Protein AF-0000000077055330 (afdb_homodimer)

Radius of gyration: 17.75 Å; Cα contacts (8 Å, |Δi|>4): 459; chains: 2; bounding box: 52×46×42 Å

Organism: NCBI:txid482822

Sequence (194 aa):
MKKMLLATALALLITGCAQQTFTVQNKPAAVAPKETITHHFFVSGIGQKKTVDAAKICGGAENVVKTETQQTFVNGLLGFITLGIYTPLEARVYCSKMKKMLLATALALLITGCAQQTFTVQNKPAAVAPKETITHHFFVSGIGQKKTVDAAKICGGAENVVKTETQQTFVNGLLGFITLGIYTPLEARVYCSK

Secondary structure (DSSP, 8-state):
-HHHHHHHHHHGGGS--SEEEEE---SPBPSS-SEEEEE--BGGGTT-EEEEEHHHHHTSGGGEEEEEEE--HHHHHHHHHTTTSB--EEEEEEEB-/-HHHHHHHHHHGGGSEEEEEEEE---SPBPSS-SEEEEE--BGGGTT-EEEEEHHHHHTSGGGEEEEEEEEEHHHHHHHHHTTTSB--EEEEEEEB-

Foldseek 3Di:
DVVVVVVVVVVVQFDFADKDKDFDDDADWDPAFLDKDKDKAFQLNVVHDDDDDLQVSQVGPNFFGMKMKTDGSVQVVVCVVVVNGIRIIMITTITHD/DVVVVVVVVVVCQQVFDDKDKDFDDDADWDPAFLDKDKDKAFQLNVVHDDDDDLQVSQVGPNFFGMKMKTDGNVLVVVCVVVVNGIRIIMITTITHD

pLDDT: mean 86.9, std 17.6, range [40.66, 98.81]

Solvent-accessible surface area (backbone atoms only — not comparable to full-atom values): 9655 Å² total; per-residue (Å²): 116,71,67,61,53,49,52,58,52,50,61,61,41,62,53,61,8,33,28,43,34,41,34,36,40,98,55,68,51,38,92,60,57,75,44,78,44,79,46,83,29,47,58,53,10,60,78,38,77,48,79,43,59,40,14,68,76,43,75,30,46,91,26,30,16,34,38,35,42,33,34,33,43,63,32,48,50,45,15,57,78,49,71,30,41,44,36,42,36,37,39,35,35,22,23,51,110,116,71,66,61,52,49,52,58,53,52,63,57,40,66,48,52,6,31,32,43,34,39,35,36,38,96,55,68,51,38,91,60,58,75,45,78,44,78,45,83,27,46,57,53,8,61,75,36,76,47,78,42,58,40,14,69,76,42,74,31,47,90,26,31,16,34,40,35,42,31,35,31,42,63,34,50,49,46,15,58,76,49,69,28,42,43,36,42,35,36,38,35,33,22,23,51,111

Structure (mmCIF, N/CA/C/O backbone):
data_AF-0000000077055330-model_v1
#
loop_
_entity.id
_entity.type
_entity.pdbx_description
1 polymer 'Bor protein'
#
loop_
_atom_site.group_PDB
_atom_site.id
_atom_site.type_symbol
_atom_site.label_atom_id
_atom_site.label_alt_id
_atom_site.label_comp_id
_atom_site.label_asym_id
_atom_site.label_entity_id
_atom_site.label_seq_id
_atom_site.pdbx_PDB_ins_code
_atom_site.Cartn_x
_atom_site.Cartn_y
_atom_site.Cartn_z
_atom_site.occupancy
_atom_site.B_iso_or_equiv
_atom_site.auth_seq_id
_atom_site.auth_comp_id
_atom_site.auth_asym_id
_atom_site.auth_atom_id
_atom_site.pdbx_PDB_model_num
ATOM 1 N N . MET A 1 1 ? 26.938 13.203 26 1 46.69 1 MET A N 1
ATOM 2 C CA . MET A 1 1 ? 25.719 12.422 26.188 1 46.69 1 MET A CA 1
ATOM 3 C C . MET A 1 1 ? 24.641 12.828 25.188 1 46.69 1 MET A C 1
ATOM 5 O O . MET A 1 1 ? 23.703 12.07 24.938 1 46.69 1 MET A O 1
ATOM 9 N N . LYS A 1 2 ? 24.578 14.047 24.781 1 59.03 2 LYS A N 1
ATOM 10 C CA . LYS A 1 2 ? 23.578 14.562 23.844 1 59.03 2 LYS A CA 1
ATOM 11 C C . LYS A 1 2 ? 23.797 13.992 22.438 1 59.03 2 LYS A C 1
ATOM 13 O O . LYS A 1 2 ? 22.844 13.641 21.75 1 59.03 2 LYS A O 1
ATOM 18 N N . LYS A 1 3 ? 25.094 13.797 22.094 1 58.69 3 LYS A N 1
ATOM 19 C CA . LYS A 1 3 ? 25.453 13.359 20.734 1 58.69 3 LYS A CA 1
ATOM 20 C C . LYS A 1 3 ? 25.078 11.898 20.531 1 58.69 3 LYS A C 1
ATOM 22 O O . LYS A 1 3 ? 24.656 11.508 19.438 1 58.69 3 LYS A O 1
ATOM 27 N N . MET A 1 4 ? 25.281 11.078 21.484 1 52.25 4 MET A N 1
ATOM 28 C CA . MET A 1 4 ? 24.969 9.664 21.312 1 52.25 4 MET A CA 1
ATOM 29 C C . MET A 1 4 ? 23.469 9.445 21.219 1 52.25 4 MET A C 1
ATOM 31 O O . MET A 1 4 ? 23 8.57 20.484 1 52.25 4 MET A O 1
ATOM 35 N N . LEU A 1 5 ? 22.703 10.273 21.922 1 50.81 5 LEU A N 1
ATOM 36 C CA . LEU A 1 5 ? 21.25 10.07 21.844 1 50.81 5 LEU A CA 1
ATOM 37 C C . LEU A 1 5 ? 20.734 10.438 20.453 1 50.81 5 LEU A C 1
ATOM 39 O O . LEU A 1 5 ? 19.766 9.852 19.969 1 50.81 5 LEU A O 1
ATOM 43 N N . LEU A 1 6 ? 21.531 11.352 19.812 1 52.88 6 LEU A N 1
ATOM 44 C CA . LEU A 1 6 ? 21.062 11.711 18.484 1 52.88 6 LEU A CA 1
ATOM 45 C C . LEU A 1 6 ? 21.234 10.555 17.5 1 52.88 6 LEU A C 1
ATOM 47 O O . LEU A 1 6 ? 20.391 10.328 16.641 1 52.88 6 LEU A O 1
ATOM 51 N N . ALA A 1 7 ? 22.406 9.883 17.609 1 49.59 7 ALA A N 1
ATOM 52 C CA . ALA A 1 7 ? 22.672 8.812 16.641 1 49.59 7 ALA A CA 1
ATOM 53 C C . ALA A 1 7 ? 21.672 7.676 16.797 1 49.59 7 ALA A C 1
ATOM 55 O O . ALA A 1 7 ? 21.188 7.117 15.812 1 49.59 7 ALA A O 1
ATOM 56 N N . THR A 1 8 ? 21.484 7.199 18.016 1 49.41 8 THR A N 1
ATOM 57 C CA . THR A 1 8 ? 20.516 6.121 18.188 1 49.41 8 THR A CA 1
ATOM 58 C C . THR A 1 8 ? 19.125 6.582 17.781 1 49.41 8 THR A C 1
ATOM 60 O O . THR A 1 8 ? 18.344 5.805 17.234 1 49.41 8 THR A O 1
ATOM 63 N N . ALA A 1 9 ? 18.812 7.836 18.031 1 45.38 9 ALA A N 1
ATOM 64 C CA . ALA A 1 9 ? 17.516 8.328 17.562 1 45.38 9 ALA A CA 1
ATOM 65 C C . ALA A 1 9 ? 17.422 8.242 16.047 1 45.38 9 ALA A C 1
ATOM 67 O O . ALA A 1 9 ? 16.359 7.906 15.508 1 45.38 9 ALA A O 1
ATOM 68 N N . LEU A 1 10 ? 18.578 8.562 15.383 1 46.22 10 LEU A N 1
ATOM 69 C CA . LEU A 1 10 ? 18.547 8.539 13.922 1 46.22 10 LEU A CA 1
ATOM 70 C C . LEU A 1 10 ? 18.344 7.113 13.414 1 46.22 10 LEU A C 1
ATOM 72 O O . LEU A 1 10 ? 17.672 6.906 12.398 1 46.22 10 LEU A O 1
ATOM 76 N N . ALA A 1 11 ? 19.172 6.207 13.938 1 43.12 11 ALA A N 1
ATOM 77 C CA . ALA A 1 11 ? 19.062 4.859 13.383 1 43.12 11 ALA A CA 1
ATOM 78 C C . ALA A 1 11 ? 17.625 4.34 13.508 1 43.12 11 ALA A C 1
ATOM 80 O O . ALA A 1 11 ? 17.172 3.58 12.648 1 43.12 11 ALA A O 1
ATOM 81 N N . LEU A 1 12 ? 17.094 4.621 14.625 1 40.66 12 LEU A N 1
ATOM 82 C CA . LEU A 1 12 ? 15.727 4.129 14.781 1 40.66 12 LEU A CA 1
ATOM 83 C C . LEU A 1 12 ? 14.789 4.793 13.773 1 40.66 12 LEU A C 1
ATOM 85 O O . LEU A 1 12 ? 13.602 4.465 13.711 1 40.66 12 LEU A O 1
ATOM 89 N N . LEU A 1 13 ? 15.258 5.945 13.273 1 40.69 13 LEU A N 1
ATOM 90 C CA . LEU A 1 13 ? 14.352 6.621 12.352 1 40.69 13 LEU A CA 1
ATOM 91 C C . LEU A 1 13 ? 14.109 5.777 11.109 1 40.69 13 LEU A C 1
ATOM 93 O O . LEU A 1 13 ? 13.32 6.152 10.242 1 40.69 13 LEU A O 1
ATOM 97 N N . ILE A 1 14 ? 15.188 5.012 10.719 1 41.38 14 ILE A N 1
ATOM 98 C CA . ILE A 1 14 ? 14.844 4.422 9.43 1 41.38 14 ILE A CA 1
ATOM 99 C C . ILE A 1 14 ? 13.523 3.666 9.539 1 41.38 14 ILE A C 1
ATOM 101 O O . ILE A 1 14 ? 13.125 2.953 8.609 1 41.38 14 ILE A O 1
ATOM 105 N N . THR A 1 15 ? 13.461 2.859 10.766 1 44.91 15 THR A N 1
ATOM 106 C CA . THR A 1 15 ? 12.602 1.68 10.672 1 44.91 15 THR A CA 1
ATOM 107 C C . THR A 1 15 ? 11.219 2.051 10.148 1 44.91 15 THR A C 1
ATOM 109 O O . THR A 1 15 ? 10.82 3.215 10.219 1 44.91 15 THR A O 1
ATOM 112 N N . GLY A 1 16 ? 10.586 1.029 9.367 1 52.16 16 GLY A N 1
ATOM 113 C CA . GLY A 1 16 ? 9.359 0.868 8.609 1 52.16 16 GLY A CA 1
ATOM 114 C C . GLY A 1 16 ? 8.148 1.489 9.289 1 52.16 16 GLY A C 1
ATOM 115 O O . GLY A 1 16 ? 7.738 1.048 10.359 1 52.16 16 GLY A O 1
ATOM 116 N N . CYS A 1 17 ? 7.668 2.801 9.055 1 70.81 17 CYS A N 1
ATOM 117 C CA . CYS A 1 17 ? 6.387 3.369 9.461 1 70.81 17 CYS A CA 1
ATOM 118 C C . CYS A 1 17 ? 5.227 2.533 8.938 1 70.81 17 CYS A C 1
ATOM 120 O O . CYS A 1 17 ? 5.426 1.42 8.453 1 70.81 17 CYS A O 1
ATOM 122 N N . ALA A 1 18 ? 3.877 2.994 8.672 1 87.81 18 ALA A N 1
ATOM 123 C CA . ALA A 1 18 ? 2.721 2.18 8.297 1 87.81 18 ALA A CA 1
ATOM 124 C C . ALA A 1 18 ? 3.066 1.22 7.164 1 87.81 18 ALA A C 1
ATOM 126 O O . ALA A 1 18 ? 3.553 1.643 6.113 1 87.81 18 ALA A O 1
ATOM 127 N N . GLN A 1 19 ? 3.078 -0.061 7.535 1 94.81 19 GLN A N 1
ATOM 128 C CA . GLN A 1 19 ? 3.412 -1.093 6.559 1 94.81 19 GLN A CA 1
ATOM 129 C C . GLN A 1 19 ? 2.215 -2 6.285 1 94.81 19 GLN A C 1
ATOM 131 O O . GLN A 1 19 ? 1.588 -2.504 7.219 1 94.81 19 GLN A O 1
ATOM 136 N N . GLN A 1 20 ? 1.926 -2.143 5.051 1 97.31 20 GLN A N 1
ATOM 137 C CA . GLN A 1 20 ? 0.913 -3.096 4.613 1 97.31 20 GLN A CA 1
ATOM 138 C C . GLN A 1 20 ? 1.531 -4.203 3.76 1 97.31 20 GLN A C 1
ATOM 140 O O . GLN A 1 20 ? 2.148 -3.926 2.73 1 97.31 20 GLN A O 1
ATOM 145 N N . THR A 1 21 ? 1.313 -5.492 4.176 1 98.12 21 THR A N 1
ATOM 146 C CA . THR A 1 21 ? 1.869 -6.648 3.482 1 98.12 21 THR A CA 1
ATOM 147 C C . THR A 1 21 ? 0.756 -7.527 2.916 1 98.12 21 THR A C 1
ATOM 149 O O . THR A 1 21 ? -0.251 -7.766 3.584 1 98.12 21 THR A O 1
ATOM 152 N N . PHE A 1 22 ? 0.865 -7.918 1.675 1 98.75 22 PHE A N 1
ATOM 153 C CA . PHE A 1 22 ? 0.026 -8.945 1.066 1 98.75 22 PHE A CA 1
ATOM 154 C C . PHE A 1 22 ? 0.818 -10.227 0.837 1 98.75 22 PHE A C 1
ATOM 156 O O . PHE A 1 22 ? 1.795 -10.234 0.085 1 98.75 22 PHE A O 1
ATOM 163 N N . THR A 1 23 ? 0.424 -11.32 1.479 1 98.81 23 THR A N 1
ATOM 164 C CA . THR A 1 23 ? 1.073 -12.602 1.228 1 98.81 23 THR A CA 1
ATOM 165 C C . THR A 1 23 ? 0.375 -13.352 0.095 1 98.81 23 THR A C 1
ATOM 167 O O . THR A 1 23 ? -0.856 -13.383 0.035 1 98.81 23 THR A O 1
ATOM 170 N N . VAL A 1 24 ? 1.168 -13.883 -0.748 1 98.69 24 VAL A N 1
ATOM 171 C CA . VAL A 1 24 ? 0.644 -14.555 -1.934 1 98.69 24 VAL A CA 1
ATOM 172 C C . VAL A 1 24 ? 0.972 -16.047 -1.873 1 98.69 24 VAL A C 1
ATOM 174 O O . VAL A 1 24 ? 0.087 -16.891 -2.033 1 98.69 24 VAL A O 1
ATOM 177 N N . GLN A 1 25 ? 2.219 -16.344 -1.71 1 98 25 GLN A N 1
ATOM 178 C CA . GLN A 1 25 ? 2.65 -17.734 -1.593 1 98 25 GLN A CA 1
ATOM 179 C C . GLN A 1 25 ? 3.105 -18.047 -0.172 1 98 25 GLN A C 1
ATOM 181 O O . GLN A 1 25 ? 3.705 -17.203 0.496 1 98 25 GLN A O 1
ATOM 186 N N . ASN A 1 26 ? 2.775 -19.297 0.173 1 94.06 26 ASN A N 1
ATOM 187 C CA . ASN A 1 26 ? 3.248 -19.781 1.467 1 94.06 26 ASN A CA 1
ATOM 188 C C . ASN A 1 26 ? 4.582 -20.5 1.34 1 94.06 26 ASN A C 1
ATOM 190 O O . ASN A 1 26 ? 4.66 -21.719 1.562 1 94.06 26 ASN A O 1
ATOM 194 N N . LYS A 1 27 ? 5.523 -19.812 0.991 1 94 27 LYS A N 1
ATOM 195 C CA . LYS A 1 27 ? 6.895 -20.297 0.904 1 94 27 LYS A CA 1
ATOM 196 C C . LYS A 1 27 ? 7.879 -19.312 1.517 1 94 27 LYS A C 1
ATOM 198 O O . LYS A 1 27 ? 7.551 -18.125 1.699 1 94 27 LYS A O 1
ATOM 203 N N . PRO A 1 28 ? 9 -19.859 1.854 1 93 28 PRO A N 1
ATOM 204 C CA . PRO A 1 28 ? 9.984 -18.922 2.414 1 93 28 PRO A CA 1
ATOM 205 C C . PRO A 1 28 ? 10.383 -17.828 1.436 1 93 28 PRO A C 1
ATOM 207 O O . PRO A 1 28 ? 10.703 -18.109 0.278 1 93 28 PRO A O 1
ATOM 210 N N . ALA A 1 29 ? 10.25 -16.672 1.962 1 91.56 29 ALA A N 1
ATOM 211 C CA . ALA A 1 29 ? 10.695 -15.523 1.175 1 91.56 29 ALA A CA 1
ATOM 212 C C . ALA A 1 29 ? 12.164 -15.211 1.444 1 91.56 29 ALA A C 1
ATOM 214 O O . ALA A 1 29 ? 12.664 -15.469 2.539 1 91.56 29 ALA A O 1
ATOM 215 N N . ALA A 1 30 ? 12.797 -14.648 0.385 1 91.19 30 ALA A N 1
ATOM 216 C CA . ALA A 1 30 ? 14.078 -14.016 0.671 1 91.19 30 ALA A CA 1
ATOM 217 C C . ALA A 1 30 ? 13.938 -12.945 1.753 1 91.19 30 ALA A C 1
ATOM 219 O O . ALA A 1 30 ? 12.891 -12.305 1.862 1 91.19 30 ALA A O 1
ATOM 220 N N . VAL A 1 31 ? 14.945 -12.828 2.525 1 90.12 31 VAL A N 1
ATOM 221 C CA . VAL A 1 31 ? 14.93 -11.867 3.631 1 90.12 31 VAL A CA 1
ATOM 222 C C . VAL A 1 31 ? 14.82 -10.445 3.084 1 90.12 31 VAL A C 1
ATOM 224 O O . VAL A 1 31 ? 14.023 -9.648 3.574 1 90.12 31 VAL A O 1
ATOM 227 N N . ALA A 1 32 ? 15.586 -10.219 2.004 1 95.12 32 ALA A N 1
ATOM 228 C CA . ALA A 1 32 ? 15.539 -8.898 1.375 1 95.12 32 ALA A CA 1
ATOM 229 C C . ALA A 1 32 ? 14.57 -8.883 0.197 1 95.12 32 ALA A C 1
ATOM 231 O O . ALA A 1 32 ? 14.453 -9.875 -0.528 1 95.12 32 ALA A O 1
ATOM 232 N N . PRO A 1 33 ? 13.914 -7.719 0.088 1 97.25 33 PRO A N 1
ATOM 233 C CA . PRO A 1 33 ? 13.102 -7.621 -1.128 1 97.25 33 PRO A CA 1
ATOM 234 C C . PRO A 1 33 ? 13.938 -7.707 -2.404 1 97.25 33 PRO A C 1
ATOM 236 O O . PRO A 1 33 ? 15.07 -7.207 -2.439 1 97.25 33 PRO A O 1
ATOM 239 N N . LYS A 1 34 ? 13.344 -8.359 -3.406 1 98.25 34 LYS A N 1
ATOM 240 C CA . LYS A 1 34 ? 14 -8.383 -4.711 1 98.25 34 LYS A CA 1
ATOM 241 C C . LYS A 1 34 ? 14.109 -6.977 -5.293 1 98.25 34 LYS A C 1
ATOM 243 O O . LYS A 1 34 ? 15.125 -6.637 -5.91 1 98.25 34 LYS A O 1
ATOM 248 N N . GLU A 1 35 ? 13.117 -6.199 -5.18 1 98.12 35 GLU A N 1
ATOM 249 C CA . GLU A 1 35 ? 13.109 -4.805 -5.609 1 98.12 35 GLU A CA 1
ATOM 250 C C . GLU A 1 35 ? 12.383 -3.918 -4.602 1 98.12 35 GLU A C 1
ATOM 252 O O . GLU A 1 35 ? 11.375 -4.324 -4.023 1 98.12 35 GLU A O 1
ATOM 257 N N . THR A 1 36 ? 12.961 -2.73 -4.309 1 97.19 36 THR A N 1
ATOM 258 C CA . THR A 1 36 ? 12.32 -1.63 -3.6 1 97.19 36 THR A CA 1
ATOM 259 C C . THR A 1 36 ? 12.125 -0.43 -4.523 1 97.19 36 THR A C 1
ATOM 261 O O . THR A 1 36 ? 13.086 0.105 -5.066 1 97.19 36 THR A O 1
ATOM 264 N N . ILE A 1 37 ? 10.891 0.007 -4.723 1 97.88 37 ILE A N 1
ATOM 265 C CA . ILE A 1 37 ? 10.547 1.094 -5.633 1 97.88 37 ILE A CA 1
ATOM 266 C C . ILE A 1 37 ? 9.922 2.246 -4.852 1 97.88 37 ILE A C 1
ATOM 268 O O . ILE A 1 37 ? 8.969 2.045 -4.09 1 97.88 37 ILE A O 1
ATOM 272 N N . THR A 1 38 ? 10.508 3.408 -5.004 1 96.44 38 THR A N 1
ATOM 273 C CA . THR A 1 38 ? 9.883 4.594 -4.434 1 96.44 38 THR A CA 1
ATOM 274 C C . THR A 1 38 ? 8.867 5.188 -5.398 1 96.44 38 THR A C 1
ATOM 276 O O . THR A 1 38 ? 9.219 5.629 -6.492 1 96.44 38 THR A O 1
ATOM 279 N N . HIS A 1 39 ? 7.625 5.145 -5.059 1 97.75 39 HIS A N 1
ATOM 280 C CA . HIS A 1 39 ? 6.574 5.832 -5.805 1 97.75 39 HIS A CA 1
ATOM 281 C C . HIS A 1 39 ? 6.422 7.273 -5.336 1 97.75 39 HIS A C 1
ATOM 283 O O . HIS A 1 39 ? 6.098 7.523 -4.172 1 97.75 39 HIS A O 1
ATOM 289 N N . HIS A 1 40 ? 6.633 8.164 -6.258 1 97.25 40 HIS A N 1
ATOM 290 C CA . HIS A 1 40 ? 6.461 9.578 -5.949 1 97.25 40 HIS A CA 1
ATOM 291 C C . HIS A 1 40 ? 5.031 10.031 -6.227 1 97.25 40 HIS A C 1
ATOM 293 O O . HIS A 1 40 ? 4.559 9.961 -7.363 1 97.25 40 HIS A O 1
ATOM 299 N N . PHE A 1 41 ? 4.418 10.422 -5.109 1 95.62 41 PHE A N 1
ATOM 300 C CA . PHE A 1 41 ? 3.08 10.992 -5.191 1 95.62 41 PHE A CA 1
ATOM 301 C C . PHE A 1 41 ? 3.092 12.461 -4.789 1 95.62 41 PHE A C 1
ATOM 303 O O . PHE A 1 41 ? 3.936 12.891 -4 1 95.62 41 PHE A O 1
ATOM 310 N N . PHE A 1 42 ? 2.137 13.219 -5.41 1 94.19 42 PHE A N 1
ATOM 311 C CA . PHE A 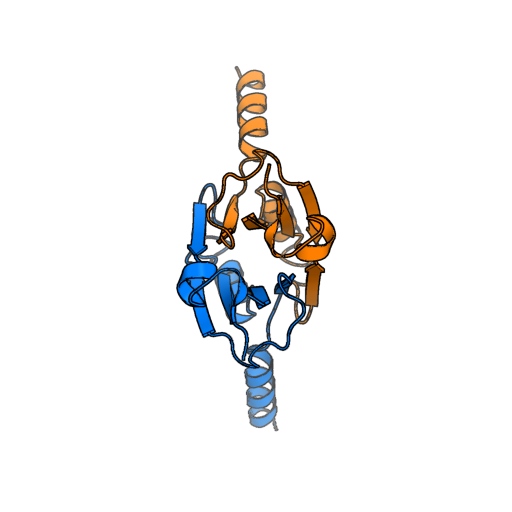1 42 ? 2.033 14.648 -5.121 1 94.19 42 PHE A CA 1
ATOM 312 C C . PHE A 1 42 ? 0.599 15.023 -4.773 1 94.19 42 PHE A C 1
ATOM 314 O O . PHE A 1 42 ? -0.345 14.359 -5.199 1 94.19 42 PHE A O 1
ATOM 321 N N . VAL A 1 43 ? 0.412 16.016 -4.02 1 90.19 43 VAL A N 1
ATOM 322 C CA . VAL A 1 43 ? -0.891 16.516 -3.586 1 90.19 43 VAL A CA 1
ATOM 323 C C . VAL A 1 43 ? -1.697 15.375 -2.971 1 90.19 43 VAL A C 1
ATOM 325 O O . VAL A 1 43 ? -2.82 15.094 -3.396 1 90.19 43 VAL A O 1
ATOM 328 N N . SER A 1 44 ? -1.078 14.672 -2.086 1 86.25 44 SER A N 1
ATOM 329 C CA . SER A 1 44 ? -1.653 13.547 -1.35 1 86.25 44 SER A CA 1
ATOM 330 C C . SER A 1 44 ? -2.061 12.422 -2.289 1 86.25 44 SER A C 1
ATOM 332 O O . SER A 1 44 ? -2.945 11.625 -1.966 1 86.25 44 SER A O 1
ATOM 334 N N . GLY A 1 45 ? -1.452 12.477 -3.514 1 90 45 GLY A N 1
ATOM 335 C CA . GLY A 1 45 ? -1.682 11.383 -4.441 1 90 45 GLY A CA 1
ATOM 336 C C . GLY A 1 45 ? -3.023 11.461 -5.141 1 90 45 GLY A C 1
ATOM 337 O O . GLY A 1 45 ? -3.502 10.477 -5.695 1 90 45 GLY A O 1
ATOM 338 N N . ILE A 1 46 ? -3.715 12.57 -5.023 1 87.5 46 ILE A N 1
ATOM 339 C CA . ILE A 1 46 ? -5.062 12.711 -5.559 1 87.5 46 ILE A CA 1
ATOM 340 C C . ILE A 1 46 ? -5.086 12.258 -7.02 1 87.5 46 ILE A C 1
ATOM 342 O O . ILE A 1 46 ? -4.363 12.805 -7.855 1 87.5 46 ILE A O 1
ATOM 346 N N . GLY A 1 47 ? -5.895 11.227 -7.223 1 88.62 47 GLY A N 1
ATOM 347 C CA . GLY A 1 47 ? -6.102 10.703 -8.562 1 88.62 47 GLY A CA 1
ATOM 348 C C . GLY A 1 47 ? -4.887 9.977 -9.117 1 88.62 47 GLY A C 1
ATOM 349 O O . GLY A 1 47 ? -4.797 9.742 -10.328 1 88.62 47 GLY A O 1
ATOM 350 N N . GLN A 1 48 ? -3.852 9.75 -8.383 1 93.75 48 GLN A N 1
ATOM 351 C CA . GLN A 1 48 ? -2.619 9.133 -8.867 1 93.75 48 GLN A CA 1
ATOM 352 C C . GLN A 1 48 ? -2.588 7.641 -8.562 1 93.75 48 GLN A C 1
ATOM 354 O O . GLN A 1 48 ? -2.988 7.219 -7.473 1 93.75 48 GLN A O 1
ATOM 359 N N . LYS A 1 49 ? -2.184 6.855 -9.547 1 95.62 49 LYS A N 1
ATOM 360 C CA . LYS A 1 49 ? -2.066 5.402 -9.43 1 95.62 49 LYS A CA 1
ATOM 361 C C . LYS A 1 49 ? -0.694 4.926 -9.898 1 95.62 49 LYS A C 1
ATOM 363 O O . LYS A 1 49 ? -0.159 5.422 -10.891 1 95.62 49 LYS A O 1
ATOM 368 N N . LYS A 1 50 ? -0.063 4.051 -9.125 1 97.75 50 LYS A N 1
ATOM 369 C CA . LYS A 1 50 ? 1.195 3.395 -9.469 1 97.75 50 LYS A CA 1
ATOM 370 C C . LYS A 1 50 ? 1.048 1.876 -9.445 1 97.75 50 LYS A C 1
ATOM 372 O O . LYS A 1 50 ? 0.373 1.327 -8.57 1 97.75 50 LYS A O 1
ATOM 377 N N . THR A 1 51 ? 1.649 1.184 -10.461 1 98.19 51 THR A N 1
ATOM 378 C CA . THR A 1 51 ? 1.542 -0.268 -10.547 1 98.19 51 THR A CA 1
ATOM 379 C C . THR A 1 51 ? 2.926 -0.911 -10.594 1 98.19 51 THR A C 1
ATOM 381 O O . THR A 1 51 ? 3.83 -0.405 -11.258 1 98.19 51 THR A O 1
ATOM 384 N N . VAL A 1 52 ? 3.074 -1.993 -9.859 1 98.69 52 VAL A N 1
ATOM 385 C CA . VAL A 1 52 ? 4.266 -2.834 -9.875 1 98.69 52 VAL A CA 1
ATOM 386 C C . VAL A 1 52 ? 3.91 -4.223 -10.406 1 98.69 52 VAL A C 1
ATOM 388 O O . VAL A 1 52 ? 3 -4.875 -9.883 1 98.69 52 VAL A O 1
ATOM 391 N N . ASP A 1 53 ? 4.633 -4.656 -11.391 1 98.81 53 ASP A N 1
ATOM 392 C CA . ASP A 1 53 ? 4.469 -6.02 -11.891 1 98.81 53 ASP A CA 1
ATOM 393 C C . ASP A 1 53 ? 5.32 -7.004 -11.094 1 98.81 53 ASP A C 1
ATOM 395 O O . ASP A 1 53 ? 6.473 -7.262 -11.445 1 98.81 53 ASP A O 1
ATOM 399 N N . ALA A 1 54 ? 4.684 -7.52 -10.094 1 98.81 54 ALA A N 1
ATOM 400 C CA . ALA A 1 54 ? 5.414 -8.391 -9.18 1 98.81 54 ALA A CA 1
ATOM 401 C C . ALA A 1 54 ? 5.844 -9.68 -9.883 1 98.81 54 ALA A C 1
ATOM 403 O O . ALA A 1 54 ? 6.93 -10.203 -9.625 1 98.81 54 ALA A O 1
ATOM 404 N N . ALA A 1 55 ? 5.012 -10.195 -10.711 1 98.62 55 ALA A N 1
ATOM 405 C CA . ALA A 1 55 ? 5.34 -11.422 -11.445 1 98.62 55 ALA A CA 1
ATOM 406 C C . ALA A 1 55 ? 6.574 -11.219 -12.32 1 98.62 55 ALA A C 1
ATOM 408 O O . ALA A 1 55 ? 7.445 -12.086 -12.383 1 98.62 55 ALA A O 1
ATOM 409 N N . LYS A 1 56 ? 6.609 -10.117 -12.969 1 98.62 56 LYS A N 1
ATOM 410 C CA . LYS A 1 56 ? 7.77 -9.82 -13.805 1 98.62 56 LYS A CA 1
ATOM 411 C C . LYS A 1 56 ? 9.039 -9.719 -12.961 1 98.62 56 LYS A C 1
ATOM 413 O O . LYS A 1 56 ? 10.086 -10.266 -13.336 1 98.62 56 LYS A O 1
ATOM 418 N N . ILE A 1 57 ? 8.969 -9.047 -11.883 1 98.69 57 ILE A N 1
ATOM 419 C CA . ILE A 1 57 ? 10.117 -8.836 -11.016 1 98.69 57 ILE A CA 1
ATOM 420 C C . ILE A 1 57 ? 10.641 -10.188 -10.516 1 98.69 57 ILE A C 1
ATOM 422 O O . ILE A 1 57 ? 11.852 -10.406 -10.469 1 98.69 57 ILE A O 1
ATOM 426 N N . CYS A 1 58 ? 9.719 -11.086 -10.195 1 98.25 58 CYS A N 1
ATOM 427 C CA . CYS A 1 58 ? 10.117 -12.344 -9.578 1 98.25 58 CYS A CA 1
ATOM 428 C C . CYS A 1 58 ? 10.32 -13.43 -10.633 1 98.25 58 CYS A C 1
ATOM 430 O O . CYS A 1 58 ? 10.688 -14.562 -10.305 1 98.25 58 CYS A O 1
ATOM 432 N N . GLY A 1 59 ? 10 -13.211 -11.922 1 97.94 59 GLY A N 1
ATOM 433 C CA . GLY A 1 59 ? 10.164 -14.195 -12.984 1 97.94 59 GLY A CA 1
ATOM 434 C C . GLY A 1 59 ? 9.039 -15.219 -13.023 1 97.94 59 GLY A C 1
ATOM 435 O O . GLY A 1 59 ? 9.266 -16.375 -13.367 1 97.94 59 GLY A O 1
ATOM 436 N N . GLY A 1 60 ? 7.918 -14.797 -12.523 1 97.75 60 GLY A N 1
ATOM 437 C CA . GLY A 1 60 ? 6.758 -15.672 -12.508 1 97.75 60 GLY A CA 1
ATOM 438 C C . GLY A 1 60 ? 5.879 -15.469 -11.281 1 97.75 60 GLY A C 1
ATOM 439 O O . GLY A 1 60 ? 6.383 -15.219 -10.188 1 97.75 60 GLY A O 1
ATOM 440 N N . ALA A 1 61 ? 4.613 -15.617 -11.539 1 97.69 61 ALA A N 1
ATOM 441 C CA . ALA A 1 61 ? 3.648 -15.438 -10.453 1 97.69 61 ALA A CA 1
ATOM 442 C C . ALA A 1 61 ? 3.926 -16.406 -9.305 1 97.69 61 ALA A C 1
ATOM 444 O O . ALA A 1 61 ? 3.744 -16.047 -8.133 1 97.69 61 ALA A O 1
ATOM 445 N N . GLU A 1 62 ? 4.379 -17.562 -9.656 1 97 62 GLU A N 1
ATOM 446 C CA . GLU A 1 62 ? 4.586 -18.609 -8.656 1 97 62 GLU A CA 1
ATOM 447 C C . GLU A 1 62 ? 5.746 -18.25 -7.73 1 97 62 GLU A C 1
ATOM 449 O O . GLU A 1 62 ? 5.902 -18.859 -6.668 1 97 62 GLU A O 1
ATOM 454 N N . ASN A 1 63 ? 6.508 -17.281 -8.125 1 98.19 63 ASN A N 1
ATOM 455 C CA . ASN A 1 63 ? 7.684 -16.922 -7.344 1 98.19 63 ASN A CA 1
ATOM 456 C C . ASN A 1 63 ? 7.414 -15.688 -6.477 1 98.19 63 ASN A C 1
ATOM 458 O O . ASN A 1 63 ? 8.273 -15.281 -5.691 1 98.19 63 ASN A O 1
ATOM 462 N N . VAL A 1 64 ? 6.23 -15.078 -6.598 1 98.69 64 VAL A N 1
ATOM 463 C CA . VAL A 1 64 ? 5.871 -13.922 -5.789 1 98.69 64 VAL A CA 1
ATOM 464 C C . VAL A 1 64 ? 5.406 -14.375 -4.41 1 98.69 64 VAL A C 1
ATOM 466 O O . VAL A 1 64 ? 4.324 -14.945 -4.266 1 98.69 64 VAL A O 1
ATOM 469 N N . VAL A 1 65 ? 6.145 -14.133 -3.352 1 98.69 65 VAL A N 1
ATOM 470 C CA . VAL A 1 65 ? 5.809 -14.602 -2.012 1 98.69 65 VAL A CA 1
ATOM 471 C C . VAL A 1 65 ? 4.973 -13.547 -1.289 1 98.69 65 VAL A C 1
ATOM 473 O O . VAL A 1 65 ? 3.928 -13.867 -0.713 1 98.69 65 VAL A O 1
ATOM 476 N N . LYS A 1 66 ? 5.379 -12.352 -1.259 1 98.5 66 LYS A N 1
ATOM 477 C CA . LYS A 1 66 ? 4.617 -11.266 -0.651 1 98.5 66 LYS A CA 1
ATOM 478 C C . LYS A 1 66 ? 5.008 -9.914 -1.251 1 98.5 66 LYS A C 1
ATOM 480 O O . LYS A 1 66 ? 6.07 -9.781 -1.857 1 98.5 66 LYS A O 1
ATOM 485 N N . THR A 1 67 ? 4.156 -8.953 -1.187 1 98.56 67 THR A N 1
ATOM 486 C CA . THR A 1 67 ? 4.363 -7.555 -1.561 1 98.56 67 THR A CA 1
ATOM 487 C C . THR A 1 67 ? 4.078 -6.633 -0.38 1 98.56 67 THR A C 1
ATOM 489 O O . THR A 1 67 ? 3.309 -6.98 0.517 1 98.56 67 THR A O 1
ATOM 492 N N . GLU A 1 68 ? 4.75 -5.48 -0.353 1 97.38 68 GLU A N 1
ATOM 493 C CA . GLU A 1 68 ? 4.625 -4.559 0.771 1 97.38 68 GLU A CA 1
ATOM 494 C C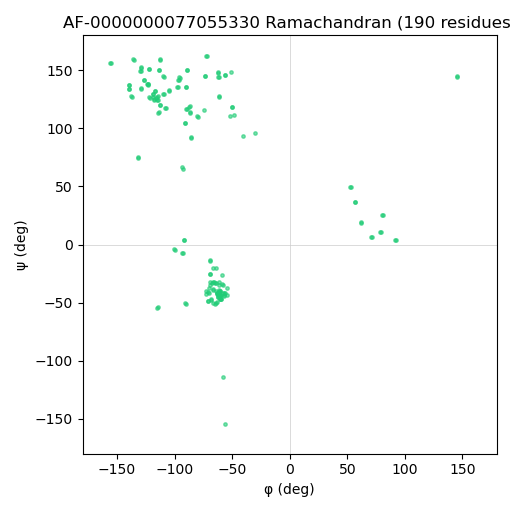 . GLU A 1 68 ? 4.57 -3.111 0.292 1 97.38 68 GLU A C 1
ATOM 496 O O . GLU A 1 68 ? 5.301 -2.727 -0.624 1 97.38 68 GLU A O 1
ATOM 501 N N . THR A 1 69 ? 3.639 -2.4 0.844 1 97 69 THR A N 1
ATOM 502 C CA . THR A 1 69 ? 3.648 -0.942 0.795 1 97 69 THR A CA 1
ATOM 503 C C . THR A 1 69 ? 4.066 -0.359 2.143 1 97 69 THR A C 1
ATOM 505 O O . THR A 1 69 ? 3.549 -0.76 3.186 1 97 69 THR A O 1
ATOM 508 N N . GLN A 1 70 ? 4.957 0.577 2.094 1 93.69 70 GLN A N 1
ATOM 509 C CA . GLN A 1 70 ? 5.441 1.137 3.352 1 93.69 70 GLN A CA 1
ATOM 510 C C . GLN A 1 70 ? 5.57 2.654 3.264 1 93.69 70 GLN A C 1
ATOM 512 O O . GLN A 1 70 ? 6.184 3.178 2.332 1 93.69 70 GLN A O 1
ATOM 517 N N . GLN A 1 71 ? 4.957 3.271 4.223 1 91.31 71 GLN A N 1
ATOM 518 C CA . GLN A 1 71 ? 5.285 4.664 4.516 1 91.31 71 GLN A CA 1
ATOM 519 C C . GLN A 1 71 ? 6.395 4.762 5.559 1 91.31 71 GLN A C 1
ATOM 521 O O . GLN A 1 71 ? 6.164 4.52 6.742 1 91.31 71 GLN A O 1
ATOM 526 N N . THR A 1 72 ? 7.602 5.082 5.102 1 90.25 72 THR A N 1
ATOM 527 C CA . THR A 1 72 ? 8.711 5.219 6.043 1 90.25 72 THR A CA 1
ATOM 528 C C . THR A 1 72 ? 8.555 6.492 6.871 1 90.25 72 THR A C 1
ATOM 530 O O . THR A 1 72 ? 7.809 7.398 6.496 1 90.25 72 THR A O 1
ATOM 533 N N . PHE A 1 73 ? 9.273 6.504 7.953 1 85.94 73 PHE A N 1
ATOM 534 C CA . PHE A 1 73 ? 9.273 7.699 8.789 1 85.94 73 PHE A CA 1
ATOM 535 C C . PHE A 1 73 ? 9.711 8.922 7.996 1 85.94 73 PHE A C 1
ATOM 537 O O . PHE A 1 73 ? 9.109 9.984 8.102 1 85.94 73 PHE A O 1
ATOM 544 N N . VAL A 1 74 ? 10.734 8.68 7.254 1 88.06 74 VAL A N 1
ATOM 545 C CA . VAL A 1 74 ? 11.266 9.766 6.441 1 88.06 74 VAL A CA 1
ATOM 546 C C . VAL A 1 74 ? 10.203 10.258 5.469 1 88.06 74 VAL A C 1
ATOM 548 O O . VAL A 1 74 ? 10 11.461 5.312 1 88.06 74 VAL A O 1
ATOM 551 N N . ASN A 1 75 ? 9.523 9.336 4.789 1 90.19 75 ASN A N 1
ATOM 552 C CA . ASN A 1 75 ? 8.461 9.688 3.855 1 90.19 75 ASN A CA 1
ATOM 553 C C . ASN A 1 75 ? 7.312 10.406 4.559 1 90.19 75 ASN A C 1
ATOM 555 O O . ASN A 1 75 ? 6.746 11.359 4.016 1 90.19 75 ASN A O 1
ATOM 559 N N . GLY A 1 76 ? 6.961 9.93 5.75 1 87.5 76 GLY A N 1
ATOM 560 C CA . GLY A 1 76 ? 5.941 10.609 6.535 1 87.5 76 GLY A CA 1
ATOM 561 C C . GLY A 1 76 ? 6.305 12.039 6.883 1 87.5 76 GLY A C 1
ATOM 562 O O . GLY A 1 76 ? 5.465 12.938 6.793 1 87.5 76 GLY A O 1
ATOM 563 N N . LEU A 1 77 ? 7.543 12.219 7.297 1 87.88 77 LEU A N 1
ATOM 564 C CA . LEU A 1 77 ? 8.023 13.555 7.637 1 87.88 77 LEU A CA 1
ATOM 565 C C . LEU A 1 77 ? 7.973 14.477 6.426 1 87.88 77 LEU A C 1
ATOM 567 O O . LEU A 1 77 ? 7.559 15.633 6.535 1 87.88 77 LEU A O 1
ATOM 571 N N . LEU A 1 78 ? 8.367 14.031 5.312 1 91.38 78 LEU A N 1
ATOM 572 C CA . LEU A 1 78 ? 8.312 14.797 4.074 1 91.38 78 LEU A CA 1
ATOM 573 C C . LEU A 1 78 ? 6.883 15.203 3.746 1 91.38 78 LEU A C 1
ATOM 575 O O . LEU A 1 78 ? 6.629 16.344 3.352 1 91.38 78 LEU A O 1
ATOM 579 N N . GLY A 1 79 ? 5.98 14.266 3.836 1 89.62 79 GLY A N 1
ATOM 580 C CA . GLY A 1 79 ? 4.578 14.578 3.631 1 89.62 79 GLY A CA 1
ATOM 581 C C . GLY A 1 79 ? 4.059 15.648 4.574 1 89.62 79 GLY A C 1
ATOM 582 O O . GLY A 1 79 ? 3.293 16.531 4.168 1 89.62 79 GLY A O 1
ATOM 583 N N . PHE A 1 80 ? 4.473 15.562 5.867 1 87.12 80 PHE A N 1
ATOM 584 C CA . PHE A 1 80 ? 4.012 16.5 6.891 1 87.12 80 PHE A CA 1
ATOM 585 C C . PHE A 1 80 ? 4.574 17.891 6.645 1 87.12 80 PHE A C 1
ATOM 587 O O . PHE A 1 80 ? 3.83 18.875 6.641 1 87.12 80 PHE A O 1
ATOM 594 N N . ILE A 1 81 ? 5.879 17.969 6.387 1 91.5 81 ILE A N 1
ATOM 595 C CA . ILE A 1 81 ? 6.547 19.25 6.223 1 91.5 81 ILE A CA 1
ATOM 596 C C . ILE A 1 81 ? 6.035 19.938 4.961 1 91.5 81 ILE A C 1
ATOM 598 O O . ILE A 1 81 ? 5.926 21.172 4.918 1 91.5 81 ILE A O 1
ATOM 602 N N . THR A 1 82 ? 5.684 19.172 3.984 1 94.44 82 THR A N 1
ATOM 603 C CA . THR A 1 82 ? 5.191 19.75 2.736 1 94.44 82 THR A CA 1
ATOM 604 C C . THR A 1 82 ? 3.67 19.875 2.762 1 94.44 82 THR A C 1
ATOM 606 O O . THR A 1 82 ? 3.059 20.266 1.766 1 94.44 82 THR A O 1
ATOM 609 N N . LEU A 1 83 ? 3.098 19.547 3.84 1 89.44 83 LEU A N 1
ATOM 610 C CA . LEU A 1 83 ? 1.657 19.625 4.051 1 89.44 83 LEU A CA 1
ATOM 611 C C . LEU A 1 83 ? 0.907 18.812 3.002 1 89.44 83 LEU A C 1
ATOM 613 O O . LEU A 1 83 ? -0.082 19.281 2.436 1 89.44 83 LEU A O 1
ATOM 617 N N . GLY A 1 84 ? 1.462 17.703 2.615 1 87.62 84 GLY A N 1
ATOM 618 C CA . GLY A 1 84 ? 0.795 16.781 1.718 1 87.62 84 GLY A CA 1
ATOM 619 C C . GLY A 1 84 ? 1.111 17.031 0.256 1 87.62 84 GLY A C 1
ATOM 620 O O . GLY A 1 84 ? 0.585 16.344 -0.625 1 87.62 84 GLY A O 1
ATOM 621 N N . ILE A 1 85 ? 1.971 17.953 -0.084 1 92.44 85 ILE A N 1
ATOM 622 C CA . ILE A 1 85 ? 2.332 18.234 -1.468 1 92.44 85 ILE A CA 1
ATOM 623 C C . ILE A 1 85 ? 3.17 17.094 -2.031 1 92.44 85 ILE A C 1
ATOM 625 O O . ILE A 1 85 ? 2.938 16.641 -3.154 1 92.44 85 ILE A O 1
ATOM 629 N N . TYR A 1 86 ? 4.164 16.672 -1.322 1 95.62 86 TYR A N 1
ATOM 630 C CA . TYR A 1 86 ? 5 15.547 -1.704 1 95.62 86 TYR A CA 1
ATOM 631 C C . TYR A 1 86 ? 4.84 14.391 -0.72 1 95.62 86 TYR A C 1
ATOM 633 O O . TYR A 1 86 ? 5.227 14.508 0.445 1 95.62 86 TYR A O 1
ATOM 641 N N . THR A 1 87 ? 4.27 13.266 -1.179 1 93.62 87 THR A N 1
ATOM 642 C CA . THR A 1 87 ? 3.941 12.133 -0.321 1 93.62 87 THR A CA 1
ATOM 643 C C . THR A 1 87 ? 4.445 10.828 -0.932 1 93.62 87 THR A C 1
ATOM 645 O O . THR A 1 87 ? 3.654 10.008 -1.396 1 93.62 87 THR A O 1
ATOM 648 N N . PRO A 1 88 ? 5.777 10.578 -0.873 1 94.81 88 PRO A N 1
ATOM 649 C CA . PRO A 1 88 ? 6.332 9.344 -1.443 1 94.81 88 PRO A CA 1
ATOM 650 C C . PRO A 1 88 ? 6.02 8.109 -0.598 1 94.81 88 PRO A C 1
ATOM 652 O O . PRO A 1 88 ? 5.891 8.219 0.624 1 94.81 88 PRO A O 1
ATOM 655 N N . LEU A 1 89 ? 5.809 6.988 -1.292 1 95.44 89 LEU A N 1
ATOM 656 C CA . LEU A 1 89 ? 5.586 5.691 -0.667 1 95.44 89 LEU A CA 1
ATOM 657 C C . LEU A 1 89 ? 6.5 4.633 -1.269 1 95.44 89 LEU A C 1
ATOM 659 O O . LEU A 1 89 ? 6.789 4.664 -2.467 1 95.44 89 LEU A O 1
ATOM 663 N N . GLU A 1 90 ? 6.879 3.654 -0.458 1 96 90 GLU A N 1
ATOM 664 C CA . GLU A 1 90 ? 7.715 2.557 -0.937 1 96 90 GLU A CA 1
ATOM 665 C C . GLU A 1 90 ? 6.867 1.345 -1.312 1 96 90 GLU A C 1
ATOM 667 O O . GLU A 1 90 ? 5.883 1.034 -0.637 1 96 90 GLU A O 1
ATOM 672 N N . ALA A 1 91 ? 7.332 0.723 -2.418 1 97.44 91 ALA A N 1
ATOM 673 C CA . ALA A 1 91 ? 6.801 -0.573 -2.836 1 97.44 91 ALA A CA 1
ATOM 674 C C . ALA A 1 91 ? 7.898 -1.636 -2.844 1 97.44 91 ALA A C 1
ATOM 676 O O . ALA A 1 91 ? 8.977 -1.418 -3.396 1 97.44 91 ALA A O 1
ATOM 677 N N . ARG A 1 92 ? 7.629 -2.756 -2.203 1 97.38 92 ARG A N 1
ATOM 678 C CA . ARG A 1 92 ? 8.609 -3.836 -2.131 1 97.38 92 ARG A CA 1
ATOM 679 C C . ARG A 1 92 ? 8.008 -5.152 -2.615 1 97.38 92 ARG A C 1
ATOM 681 O O . ARG A 1 92 ? 6.848 -5.457 -2.326 1 97.38 92 ARG A O 1
ATOM 688 N N . VAL A 1 93 ? 8.875 -5.867 -3.322 1 98.69 93 VAL A N 1
ATOM 689 C CA . VAL A 1 93 ? 8.477 -7.184 -3.814 1 98.69 93 VAL A CA 1
ATOM 690 C C . VAL A 1 93 ? 9.438 -8.242 -3.279 1 98.69 93 VAL A C 1
ATOM 692 O O . VAL A 1 93 ? 10.656 -8.109 -3.408 1 98.69 93 VAL A O 1
ATOM 695 N N . TYR A 1 94 ? 8.898 -9.297 -2.637 1 98.25 94 TYR A N 1
ATOM 696 C CA . TYR A 1 94 ? 9.68 -10.414 -2.115 1 98.25 94 TYR A CA 1
ATOM 697 C C . TYR A 1 94 ? 9.43 -11.68 -2.93 1 98.25 94 TYR A C 1
ATOM 699 O O . TYR A 1 94 ? 8.281 -12.078 -3.125 1 98.25 94 TYR A O 1
ATOM 707 N N . CYS A 1 95 ? 10.5 -12.328 -3.357 1 98.31 95 CYS A N 1
ATOM 708 C CA . CYS A 1 95 ? 10.438 -13.508 -4.2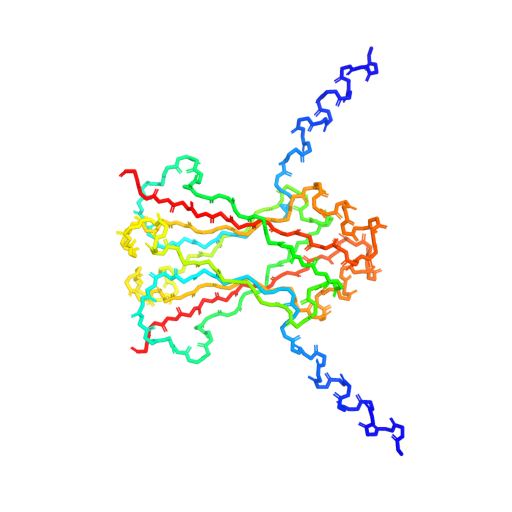11 1 98.31 95 CYS A CA 1
ATOM 709 C C . CYS A 1 95 ? 10.93 -14.742 -3.471 1 98.31 95 CYS A C 1
ATOM 711 O O . CYS A 1 95 ? 11.609 -14.633 -2.451 1 98.31 95 CYS A O 1
ATOM 713 N N . SER A 1 96 ? 10.539 -15.852 -3.949 1 96.81 96 SER A N 1
ATOM 714 C CA . SER A 1 96 ? 10.969 -17.125 -3.373 1 96.81 96 SER A CA 1
ATOM 715 C C . SER A 1 96 ? 12.477 -17.297 -3.488 1 96.81 96 SER A C 1
ATOM 717 O O . SER A 1 96 ? 13.109 -16.703 -4.363 1 96.81 96 SER A O 1
ATOM 719 N N . LYS A 1 97 ? 12.977 -18 -2.482 1 89.31 97 LYS A N 1
ATOM 720 C CA . LYS A 1 97 ? 14.406 -18.297 -2.445 1 89.31 97 LYS A CA 1
ATOM 721 C C . LYS A 1 97 ? 14.797 -19.281 -3.537 1 89.31 97 LYS A C 1
ATOM 723 O O . LYS A 1 97 ? 14 -20.141 -3.916 1 89.31 97 LYS A O 1
ATOM 728 N N . MET B 1 1 ? -27.891 25.812 -7.707 1 48.88 1 MET B N 1
ATOM 729 C CA . MET B 1 1 ? -26.531 25.703 -8.227 1 48.88 1 MET B CA 1
ATOM 730 C C . MET B 1 1 ? -25.578 25.203 -7.156 1 48.88 1 MET B C 1
ATOM 732 O O . MET B 1 1 ? -24.547 24.594 -7.465 1 48.88 1 MET B O 1
ATOM 736 N N . LYS B 1 2 ? -25.75 25.594 -5.922 1 59.19 2 LYS B N 1
ATOM 737 C CA . LYS B 1 2 ? -24.859 25.203 -4.824 1 59.19 2 LYS B CA 1
ATOM 738 C C . LYS B 1 2 ? -25.016 23.719 -4.496 1 59.19 2 LYS B C 1
ATOM 740 O O . LYS B 1 2 ? -24.016 23.031 -4.246 1 59.19 2 LYS B O 1
ATOM 745 N N . LYS B 1 3 ? -26.266 23.25 -4.578 1 59.28 3 LYS B N 1
ATOM 746 C CA . LYS B 1 3 ? -26.547 21.875 -4.188 1 59.28 3 LYS B CA 1
ATOM 747 C C . LYS B 1 3 ? -25.969 20.875 -5.191 1 59.28 3 LYS B C 1
ATOM 749 O O . LYS B 1 3 ? -25.5 19.797 -4.805 1 59.28 3 LYS B O 1
ATOM 754 N N . MET B 1 4 ? -26.062 21.156 -6.438 1 52.59 4 MET B N 1
ATOM 755 C CA . MET B 1 4 ? -25.531 20.234 -7.43 1 52.59 4 MET B CA 1
ATOM 756 C C . MET B 1 4 ? -24.016 20.156 -7.359 1 52.59 4 MET B C 1
ATOM 758 O O . MET B 1 4 ? -23.422 19.094 -7.566 1 52.59 4 MET B O 1
ATOM 762 N N . LEU B 1 5 ? -23.375 21.281 -7 1 51.38 5 LEU B N 1
ATOM 763 C CA . LEU B 1 5 ? -21.922 21.234 -6.918 1 51.38 5 LEU B CA 1
ATOM 764 C C . LEU B 1 5 ? -21.469 20.375 -5.746 1 51.38 5 LEU B C 1
ATOM 766 O O . LEU B 1 5 ? -20.422 19.734 -5.816 1 51.38 5 LEU B O 1
ATOM 770 N N . LEU B 1 6 ? -22.391 20.312 -4.758 1 53.59 6 LEU B N 1
ATOM 771 C CA . LEU B 1 6 ? -21.969 19.5 -3.617 1 53.59 6 LEU B CA 1
ATOM 772 C C . LEU B 1 6 ? -21.984 18.016 -3.973 1 53.59 6 LEU B C 1
ATOM 774 O O . LEU B 1 6 ? -21.109 17.266 -3.545 1 53.59 6 LEU B O 1
ATOM 778 N N . ALA B 1 7 ? -23.047 17.594 -4.684 1 50.66 7 ALA B N 1
ATOM 779 C CA . ALA B 1 7 ? -23.141 16.172 -5 1 50.66 7 ALA B CA 1
ATOM 780 C C . ALA B 1 7 ? -21.984 15.727 -5.891 1 50.66 7 ALA B C 1
ATOM 782 O O . ALA B 1 7 ? -21.422 14.641 -5.703 1 50.66 7 ALA B O 1
ATOM 783 N N . THR B 1 8 ? -21.719 16.438 -6.969 1 50.31 8 THR B N 1
ATOM 784 C CA . THR B 1 8 ? -20.594 16.047 -7.812 1 50.31 8 THR B CA 1
ATOM 785 C C . THR B 1 8 ? -19.281 16.125 -7.035 1 50.31 8 THR B C 1
ATOM 787 O O . THR B 1 8 ? -18.391 15.305 -7.23 1 50.31 8 THR B O 1
ATOM 790 N N . ALA B 1 9 ? -19.188 17.047 -6.109 1 45.97 9 ALA B N 1
ATOM 791 C CA . ALA B 1 9 ? -17.984 17.094 -5.281 1 45.97 9 ALA B CA 1
ATOM 792 C C . ALA B 1 9 ? -17.844 15.836 -4.441 1 45.97 9 ALA B C 1
ATOM 794 O O . ALA B 1 9 ? -16.75 15.312 -4.266 1 45.97 9 ALA B O 1
ATOM 795 N N . LEU B 1 10 ? -19.031 15.367 -3.9 1 47.03 10 LEU B N 1
ATOM 796 C CA . LEU B 1 10 ? -18.984 14.172 -3.061 1 47.03 10 LEU B CA 1
ATOM 797 C C . LEU B 1 10 ? -18.562 12.953 -3.875 1 47.03 10 LEU B C 1
ATOM 799 O O . LEU B 1 10 ? -17.844 12.086 -3.371 1 47.03 10 LEU B O 1
ATOM 803 N N . ALA B 1 11 ? -19.25 12.75 -5.012 1 44.56 11 ALA B N 1
ATOM 804 C CA . ALA B 1 11 ? -18.922 11.547 -5.77 1 44.56 11 ALA B CA 1
ATOM 805 C C . ALA B 1 11 ? -17.422 11.492 -6.086 1 44.56 11 ALA B C 1
ATOM 807 O O . ALA B 1 11 ? -16.844 10.414 -6.16 1 44.56 11 ALA B O 1
ATOM 808 N N . LEU B 1 12 ? -16.891 12.617 -6.363 1 41.97 12 LEU B N 1
ATOM 809 C CA . LEU B 1 12 ? -15.461 12.625 -6.672 1 41.97 12 LEU B CA 1
ATOM 810 C C . LEU B 1 12 ? -14.641 12.25 -5.441 1 41.97 12 LEU B C 1
ATOM 812 O O . LEU B 1 12 ? -13.422 12.117 -5.527 1 41.97 12 LEU B O 1
ATOM 816 N N . LEU B 1 13 ? -15.289 12.406 -4.277 1 41.75 13 LEU B N 1
ATOM 817 C CA . LEU B 1 13 ? -14.484 12.133 -3.092 1 41.75 13 LEU B CA 1
ATOM 818 C C . LEU B 1 13 ? -14.086 10.656 -3.043 1 41.75 13 LEU B C 1
ATOM 820 O O . LEU B 1 13 ? -13.273 10.266 -2.203 1 41.75 13 LEU B O 1
ATOM 824 N N . ILE B 1 14 ? -15 9.805 -3.551 1 43.41 14 ILE B N 1
ATOM 825 C CA . ILE B 1 14 ? -14.5 8.453 -3.328 1 43.41 14 ILE B CA 1
ATOM 826 C C . ILE B 1 14 ? -13.148 8.281 -4.008 1 43.41 14 ILE B C 1
ATOM 828 O O . ILE B 1 14 ? -12.688 7.152 -4.223 1 43.41 14 ILE B O 1
ATOM 832 N N . THR B 1 15 ? -12.969 9.133 -5.098 1 45.62 15 THR B N 1
ATOM 833 C CA . THR B 1 15 ? -11.867 8.734 -5.973 1 45.62 15 THR B CA 1
ATOM 834 C C . THR B 1 15 ? -10.586 8.531 -5.172 1 45.62 15 THR B C 1
ATOM 836 O O . THR B 1 15 ? -10.328 9.258 -4.207 1 45.62 15 THR B O 1
ATOM 839 N N . GLY B 1 16 ? -10.164 7.238 -5.066 1 53.66 16 GLY B N 1
ATOM 840 C CA . GLY B 1 16 ? -8.969 6.645 -4.496 1 53.66 16 GLY B CA 1
ATOM 841 C C . GLY B 1 16 ? -7.754 7.547 -4.582 1 53.66 16 GLY B C 1
ATOM 842 O O . GLY B 1 16 ? -7.316 7.902 -5.676 1 53.66 16 GLY B O 1
ATOM 843 N N . CYS B 1 17 ? -7.312 8.391 -3.561 1 68.5 17 CYS B N 1
ATOM 844 C CA . CYS B 1 17 ? -6.168 9.289 -3.623 1 68.5 17 CYS B CA 1
ATOM 845 C C . CYS B 1 17 ? -4.887 8.523 -3.934 1 68.5 17 CYS B C 1
ATOM 847 O O . CYS B 1 17 ? -4.832 7.77 -4.906 1 68.5 17 CYS B O 1
ATOM 849 N N . ALA B 1 18 ? -3.91 8.281 -3.387 1 88.5 18 ALA B N 1
ATOM 850 C CA . ALA B 1 18 ? -2.695 7.551 -3.738 1 88.5 18 ALA B CA 1
ATOM 851 C C . ALA B 1 18 ? -2.939 6.047 -3.729 1 88.5 18 ALA B C 1
ATOM 853 O O . ALA B 1 18 ? -3.426 5.496 -2.738 1 88.5 18 ALA B O 1
ATOM 854 N N . GLN B 1 19 ? -2.814 5.441 -4.922 1 94.88 19 GLN B N 1
ATOM 855 C CA . GLN B 1 19 ? -3.066 4.012 -5.07 1 94.88 19 GLN B CA 1
ATOM 856 C C . GLN B 1 19 ? -1.815 3.281 -5.551 1 94.88 19 GLN B C 1
ATOM 858 O O . GLN B 1 19 ? -1.185 3.693 -6.527 1 94.88 19 GLN B O 1
ATOM 863 N N . GLN B 1 20 ? -1.473 2.275 -4.816 1 97.25 20 GLN B N 1
ATOM 864 C CA . GLN B 1 20 ? -0.397 1.38 -5.227 1 97.25 20 GLN B CA 1
ATOM 865 C C . GLN B 1 20 ? -0.928 -0.022 -5.516 1 97.25 20 GLN B C 1
ATOM 867 O O . GLN B 1 20 ? -1.536 -0.651 -4.645 1 97.25 20 GLN B O 1
ATOM 872 N N . THR B 1 21 ? -0.653 -0.548 -6.758 1 98.12 21 THR B N 1
ATOM 873 C CA . THR B 1 21 ? -1.128 -1.859 -7.188 1 98.12 21 THR B CA 1
ATOM 874 C C . THR B 1 21 ? 0.045 -2.799 -7.453 1 98.12 21 THR B C 1
ATOM 876 O O . THR B 1 21 ? 1.048 -2.395 -8.047 1 98.12 21 THR B O 1
ATOM 879 N N . PHE B 1 22 ? -0.006 -4.004 -6.938 1 98.75 22 PHE B N 1
ATOM 880 C CA . PHE B 1 22 ? 0.902 -5.086 -7.297 1 98.75 22 PHE B CA 1
ATOM 881 C C . PHE B 1 22 ? 0.185 -6.137 -8.133 1 98.75 22 PHE B C 1
ATOM 883 O O . PHE B 1 22 ? -0.769 -6.766 -7.668 1 98.75 22 PHE B O 1
ATOM 890 N N . THR B 1 23 ? 0.624 -6.344 -9.375 1 98.75 23 THR B N 1
ATOM 891 C CA . THR B 1 23 ? 0.051 -7.402 -10.195 1 98.75 23 THR B CA 1
ATOM 892 C C . THR B 1 23 ? 0.821 -8.711 -10.008 1 98.75 23 THR B C 1
ATOM 894 O O . THR B 1 23 ? 2.053 -8.711 -9.969 1 98.75 23 THR B O 1
ATOM 897 N N . VAL B 1 24 ? 0.074 -9.734 -9.875 1 98.69 24 VAL B N 1
ATOM 898 C CA . VAL B 1 24 ? 0.664 -11.039 -9.594 1 98.69 24 VAL B CA 1
AT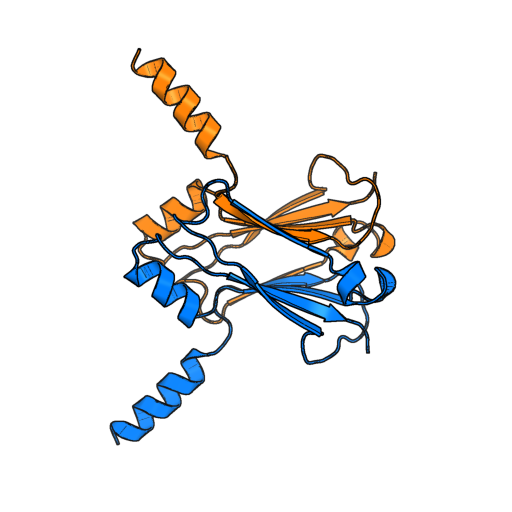OM 899 C C . VAL B 1 24 ? 0.417 -11.984 -10.766 1 98.69 24 VAL B C 1
ATOM 901 O O . VAL B 1 24 ? 1.35 -12.609 -11.273 1 98.69 24 VAL B O 1
ATOM 904 N N . GLN B 1 25 ? -0.805 -12.109 -11.133 1 98 25 GLN B N 1
ATOM 905 C CA . GLN B 1 25 ? -1.16 -12.945 -12.273 1 98 25 GLN B CA 1
ATOM 906 C C . GLN B 1 25 ? -1.635 -12.102 -13.453 1 98 25 GLN B C 1
ATOM 908 O O . GLN B 1 25 ? -2.299 -11.078 -13.266 1 98 25 GLN B O 1
ATOM 913 N N . ASN B 1 26 ? -1.244 -12.648 -14.625 1 93.94 26 ASN B N 1
ATOM 914 C CA . ASN B 1 26 ? -1.726 -12.008 -15.844 1 93.94 26 ASN B CA 1
ATOM 915 C C . ASN B 1 26 ? -3.014 -12.656 -16.344 1 93.94 26 ASN B C 1
ATOM 917 O O . ASN B 1 26 ? -3.029 -13.281 -17.406 1 93.94 26 ASN B O 1
ATOM 921 N N . LYS B 1 27 ? -3.979 -12.5 -15.609 1 93.94 27 LYS B N 1
ATOM 922 C CA . LYS B 1 27 ? -5.316 -12.969 -15.961 1 93.94 27 LYS B CA 1
ATOM 923 C C . LYS B 1 27 ? -6.371 -11.914 -15.633 1 93.94 27 LYS B C 1
ATOM 925 O O . LYS B 1 27 ? -6.109 -10.992 -14.859 1 93.94 27 LYS B O 1
ATOM 930 N N . PRO B 1 28 ? -7.477 -12.094 -16.297 1 92.81 28 PRO B N 1
ATOM 931 C CA . PRO B 1 28 ? -8.523 -11.125 -15.984 1 92.81 28 PRO B CA 1
ATOM 932 C C . PRO B 1 28 ? -8.953 -11.164 -14.516 1 92.81 28 PRO B C 1
ATOM 934 O O . PRO B 1 28 ? -9.219 -12.242 -13.977 1 92.81 28 PRO B O 1
ATOM 937 N N . ALA B 1 29 ? -8.891 -10 -13.969 1 91.44 29 ALA B N 1
ATOM 938 C CA . ALA B 1 29 ? -9.383 -9.867 -12.602 1 91.44 29 ALA B CA 1
ATOM 939 C C . ALA B 1 29 ? -10.867 -9.539 -12.578 1 91.44 29 ALA B C 1
ATOM 941 O O . ALA B 1 29 ? -11.383 -8.906 -13.5 1 91.44 29 ALA B O 1
ATOM 942 N N . ALA B 1 30 ? -11.5 -10.008 -11.484 1 91.12 30 ALA B N 1
ATOM 943 C CA . ALA B 1 30 ? -12.82 -9.445 -11.227 1 91.12 30 ALA B CA 1
ATOM 944 C C . ALA B 1 30 ? -12.766 -7.926 -11.125 1 91.12 30 ALA B C 1
ATOM 946 O O . ALA B 1 30 ? -11.758 -7.363 -10.688 1 91.12 30 ALA B O 1
ATOM 947 N N . VAL B 1 31 ? -13.797 -7.312 -11.57 1 90.06 31 VAL B N 1
ATOM 948 C CA . VAL B 1 31 ? -13.867 -5.855 -11.562 1 90.06 31 VAL B CA 1
ATOM 949 C C . VAL B 1 31 ? -13.82 -5.34 -10.133 1 90.06 31 VAL B C 1
ATOM 951 O O . VAL B 1 31 ? -13.07 -4.41 -9.82 1 90.06 31 VAL B O 1
ATOM 954 N N . ALA B 1 32 ? -14.578 -6.039 -9.273 1 95.06 32 ALA B N 1
ATOM 955 C CA . ALA B 1 32 ? -14.594 -5.656 -7.867 1 95.06 32 ALA B CA 1
ATOM 956 C C . ALA B 1 32 ? -13.594 -6.484 -7.062 1 95.06 32 ALA B C 1
ATOM 958 O O . ALA B 1 32 ? -13.406 -7.672 -7.336 1 95.06 32 ALA B O 1
ATOM 959 N N . PRO B 1 33 ? -12.992 -5.77 -6.09 1 97.31 33 PRO B N 1
ATOM 960 C CA . PRO B 1 33 ? -12.156 -6.586 -5.203 1 97.31 33 PRO B CA 1
ATOM 961 C C . PRO B 1 33 ? -12.953 -7.645 -4.449 1 97.31 33 PRO B C 1
ATOM 963 O O . PRO B 1 33 ? -14.109 -7.41 -4.082 1 97.31 33 PRO B O 1
ATOM 966 N N . LYS B 1 34 ? -12.305 -8.805 -4.27 1 98.25 34 LYS B N 1
ATOM 967 C CA . LYS B 1 34 ? -12.922 -9.844 -3.447 1 98.25 34 LYS B CA 1
ATOM 968 C C . LYS B 1 34 ? -13.102 -9.367 -2.008 1 98.25 34 LYS B C 1
ATOM 970 O O . LYS B 1 34 ? -14.117 -9.664 -1.373 1 98.25 34 LYS B O 1
ATOM 975 N N . GLU B 1 35 ? -12.156 -8.711 -1.468 1 98.06 35 GLU B N 1
ATOM 976 C CA . GLU B 1 35 ? -12.211 -8.117 -0.134 1 98.06 35 GLU B CA 1
ATOM 977 C C . GLU B 1 35 ? -11.562 -6.742 -0.111 1 98.06 35 GLU B C 1
ATOM 979 O O . GLU B 1 35 ? -10.539 -6.52 -0.768 1 98.06 35 GLU B O 1
ATOM 984 N N . THR B 1 36 ? -12.211 -5.785 0.573 1 97.19 36 THR B N 1
ATOM 985 C CA . THR B 1 36 ? -11.648 -4.496 0.953 1 97.19 36 THR B CA 1
ATOM 986 C C . THR B 1 36 ? -11.492 -4.398 2.469 1 97.19 36 THR B C 1
ATOM 988 O O . THR B 1 36 ? -12.477 -4.504 3.203 1 97.19 36 THR B O 1
ATOM 991 N N . ILE B 1 37 ? -10.281 -4.199 2.969 1 97.94 37 ILE B N 1
ATOM 992 C CA . ILE B 1 37 ? -9.984 -4.16 4.395 1 97.94 37 ILE B CA 1
ATOM 993 C C . ILE B 1 37 ? -9.438 -2.787 4.773 1 97.94 37 ILE B C 1
ATOM 995 O O . ILE B 1 37 ? -8.492 -2.293 4.145 1 97.94 37 ILE B O 1
ATOM 999 N N . THR B 1 38 ? -10.07 -2.18 5.738 1 96.44 38 THR B N 1
ATOM 1000 C CA . THR B 1 38 ? -9.523 -0.938 6.273 1 96.44 38 THR B CA 1
ATOM 1001 C C . THR B 1 38 ? -8.508 -1.229 7.371 1 96.44 38 THR B C 1
ATOM 1003 O O . THR B 1 38 ? -8.852 -1.79 8.414 1 96.44 38 THR B O 1
ATOM 1006 N N . HIS B 1 39 ? -7.289 -0.913 7.148 1 97.69 39 HIS B N 1
ATOM 1007 C CA . HIS B 1 39 ? -6.25 -0.971 8.172 1 97.69 39 HIS B CA 1
ATOM 1008 C C . HIS B 1 39 ? -6.184 0.33 8.961 1 97.69 39 HIS B C 1
ATOM 1010 O O . HIS B 1 39 ? -5.895 1.39 8.398 1 97.69 39 HIS B O 1
ATOM 1016 N N . HIS B 1 40 ? -6.426 0.203 10.234 1 97.31 40 HIS B N 1
ATOM 1017 C CA . HIS B 1 40 ? -6.332 1.364 11.109 1 97.31 40 HIS B CA 1
ATOM 1018 C C . HIS B 1 40 ? -4.922 1.523 11.664 1 97.31 40 HIS B C 1
ATOM 1020 O O . HIS B 1 40 ? -4.422 0.637 12.359 1 97.31 40 HIS B O 1
ATOM 1026 N N . PHE B 1 41 ? -4.355 2.656 11.25 1 95.62 41 PHE B N 1
ATOM 1027 C CA . PHE B 1 41 ? -3.047 3.033 11.766 1 95.62 41 PHE B CA 1
ATOM 1028 C C . PHE B 1 41 ? -3.143 4.297 12.617 1 95.62 41 PHE B C 1
ATOM 1030 O O . PHE B 1 41 ? -4.027 5.129 12.398 1 95.62 41 PHE B O 1
ATOM 1037 N N . PHE B 1 42 ? -2.211 4.375 13.617 1 94.06 42 PHE B N 1
ATOM 1038 C CA . PHE B 1 42 ? -2.189 5.531 14.508 1 94.06 42 PHE B CA 1
ATOM 1039 C C . PHE B 1 42 ? -0.785 6.117 14.602 1 94.06 42 PHE B C 1
ATOM 1041 O O . PHE B 1 42 ? 0.203 5.406 14.398 1 94.06 42 PHE B O 1
ATOM 1048 N N . VAL B 1 43 ? -0.674 7.355 14.859 1 89.94 43 VAL B N 1
ATOM 1049 C CA . VAL B 1 43 ? 0.589 8.078 14.969 1 89.94 43 VAL B CA 1
ATOM 1050 C C . VAL B 1 43 ? 1.438 7.836 13.727 1 89.94 43 VAL B C 1
ATOM 1052 O O . VAL B 1 43 ? 2.586 7.398 13.82 1 89.94 43 VAL B O 1
ATOM 1055 N N . SER B 1 44 ? 0.823 8.008 12.602 1 85.81 44 SER B N 1
ATOM 1056 C CA . SER B 1 44 ? 1.437 7.859 11.289 1 85.81 44 SER B CA 1
ATOM 1057 C C . SER B 1 44 ? 1.929 6.434 11.062 1 85.81 44 SER B C 1
ATOM 1059 O O . SER B 1 44 ? 2.848 6.203 10.273 1 85.81 44 SER B O 1
ATOM 1061 N N . GLY B 1 45 ? 1.353 5.52 11.906 1 89.81 45 GLY B N 1
ATOM 1062 C CA . GLY B 1 45 ? 1.662 4.113 11.688 1 89.81 45 GLY B CA 1
ATOM 1063 C C . GLY B 1 45 ? 3.016 3.709 12.242 1 89.81 45 GLY B C 1
ATOM 1064 O O . GLY B 1 45 ? 3.555 2.664 11.875 1 89.81 45 GLY B O 1
ATOM 1065 N N . ILE B 1 46 ? 3.641 4.562 13.016 1 87.62 46 ILE B N 1
ATOM 1066 C CA . ILE B 1 46 ? 4.992 4.316 13.508 1 87.62 46 ILE B CA 1
ATOM 1067 C C . ILE B 1 46 ? 5.074 2.926 14.133 1 87.62 46 ILE B C 1
ATOM 1069 O O . ILE B 1 46 ? 4.336 2.615 15.07 1 87.62 46 ILE B O 1
ATOM 1073 N N . GLY B 1 47 ? 5.945 2.125 13.5 1 88.69 47 GLY B N 1
ATOM 1074 C CA . GLY B 1 47 ? 6.207 0.785 14 1 88.69 47 GLY B CA 1
ATOM 1075 C C . GLY B 1 47 ? 5.047 -0.17 13.781 1 88.69 47 GLY B C 1
ATOM 1076 O O . GLY B 1 47 ? 4.996 -1.242 14.391 1 88.69 47 GLY B O 1
ATOM 1077 N N . GLN B 1 48 ? 4.016 0.179 13.094 1 93.75 48 GLN B N 1
ATOM 1078 C CA . GLN B 1 48 ? 2.83 -0.653 12.914 1 93.75 48 GL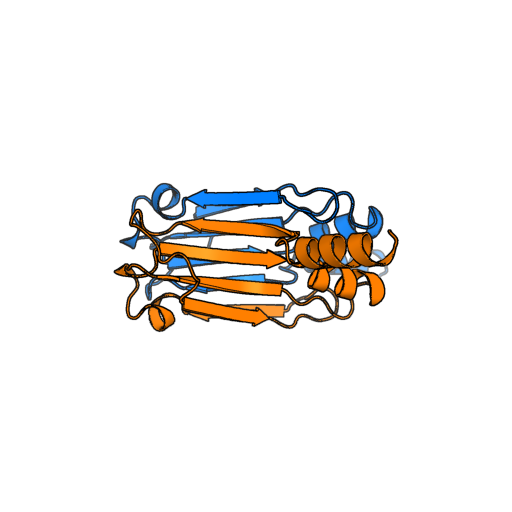N B CA 1
ATOM 1079 C C . GLN B 1 48 ? 2.873 -1.391 11.586 1 93.75 48 GLN B C 1
ATOM 1081 O O . GLN B 1 48 ? 3.275 -0.822 10.562 1 93.75 48 GLN B O 1
ATOM 1086 N N . LYS B 1 49 ? 2.523 -2.672 11.625 1 95.62 49 LYS B N 1
ATOM 1087 C CA . LYS B 1 49 ? 2.479 -3.537 10.453 1 95.62 49 LYS B CA 1
ATOM 1088 C C . LYS B 1 49 ? 1.142 -4.27 10.359 1 95.62 49 LYS B C 1
ATOM 1090 O O . LYS B 1 49 ? 0.607 -4.723 11.375 1 95.62 49 LYS B O 1
ATOM 1095 N N . LYS B 1 50 ? 0.545 -4.301 9.18 1 97.75 50 LYS B N 1
ATOM 1096 C CA . LYS B 1 50 ? -0.667 -5.059 8.883 1 97.75 50 LYS B CA 1
ATOM 1097 C C . LYS B 1 50 ? -0.44 -6.023 7.719 1 97.75 50 LYS B C 1
ATOM 1099 O O . LYS B 1 50 ? 0.239 -5.688 6.746 1 97.75 50 LYS B O 1
ATOM 1104 N N . THR B 1 51 ? -0.973 -7.277 7.855 1 98.19 51 THR B N 1
ATOM 1105 C CA . THR B 1 51 ? -0.787 -8.289 6.82 1 98.19 51 THR B CA 1
ATOM 1106 C C . THR B 1 51 ? -2.133 -8.812 6.328 1 98.19 51 THR B C 1
ATOM 1108 O O . THR B 1 51 ? -3.047 -9.031 7.125 1 98.19 51 THR B O 1
ATOM 1111 N N . VAL B 1 52 ? -2.252 -8.977 5.035 1 98.69 52 VAL B N 1
ATOM 1112 C CA . VAL B 1 52 ? -3.398 -9.602 4.383 1 98.69 52 VAL B CA 1
ATOM 1113 C C . VAL B 1 52 ? -2.955 -10.883 3.678 1 98.69 52 VAL B C 1
ATOM 1115 O O . VAL B 1 52 ? -2.029 -10.859 2.863 1 98.69 52 VAL B O 1
ATOM 1118 N N . ASP B 1 53 ? -3.617 -11.945 3.986 1 98.81 53 ASP B N 1
ATOM 1119 C CA . ASP B 1 53 ? -3.363 -13.203 3.285 1 98.81 53 ASP B CA 1
ATOM 1120 C C . ASP B 1 53 ? -4.184 -13.289 1.998 1 98.81 53 ASP B C 1
ATOM 1122 O O . ASP B 1 53 ? -5.309 -13.781 2.006 1 98.81 53 ASP B O 1
ATOM 1126 N N . ALA B 1 54 ? -3.551 -12.844 0.967 1 98.81 54 ALA B N 1
ATOM 1127 C CA . ALA B 1 54 ? -4.254 -12.766 -0.31 1 98.81 54 ALA B CA 1
ATOM 1128 C C . ALA B 1 54 ? -4.598 -14.156 -0.831 1 98.81 54 ALA B C 1
ATOM 1130 O O . ALA B 1 54 ? -5.664 -14.359 -1.422 1 98.81 54 ALA B O 1
ATOM 1131 N N . ALA B 1 55 ? -3.711 -15.07 -0.654 1 98.62 55 ALA B N 1
ATOM 1132 C CA . ALA B 1 55 ? -3.955 -16.438 -1.108 1 98.62 55 ALA B CA 1
ATOM 1133 C C . ALA B 1 55 ? -5.176 -17.031 -0.415 1 98.62 55 ALA B C 1
ATOM 1135 O O . ALA B 1 55 ? -5.996 -17.703 -1.052 1 98.62 55 ALA B O 1
ATOM 1136 N N . LYS B 1 56 ? -5.258 -16.812 0.835 1 98.62 56 LYS B N 1
ATOM 1137 C CA . LYS B 1 56 ? -6.414 -17.312 1.575 1 98.62 56 LYS B CA 1
ATOM 1138 C C . LYS B 1 56 ? -7.707 -16.672 1.068 1 98.62 56 LYS B C 1
ATOM 1140 O O . LYS B 1 56 ? -8.711 -17.359 0.876 1 98.62 56 LYS B O 1
ATOM 1145 N N . ILE B 1 57 ? -7.699 -15.414 0.875 1 98.69 57 ILE B N 1
ATOM 1146 C CA . ILE B 1 57 ? -8.883 -14.68 0.434 1 98.69 57 ILE B CA 1
ATOM 1147 C C . ILE B 1 57 ? -9.344 -15.211 -0.922 1 98.69 57 ILE B C 1
ATOM 1149 O O . ILE B 1 57 ? -10.539 -15.383 -1.153 1 98.69 57 ILE B O 1
ATOM 1153 N N . CYS B 1 58 ? -8.383 -15.508 -1.786 1 98.25 58 CYS B N 1
ATOM 1154 C CA . CYS B 1 58 ? -8.727 -15.883 -3.152 1 98.25 58 CYS B CA 1
ATOM 1155 C C . CYS B 1 58 ? -8.844 -17.391 -3.287 1 98.25 58 CYS B C 1
ATOM 1157 O O . CYS B 1 58 ? -9.156 -17.906 -4.367 1 98.25 58 CYS B O 1
ATOM 1159 N N . GLY B 1 59 ? -8.5 -18.203 -2.268 1 97.94 59 GLY B N 1
ATOM 1160 C CA . GLY B 1 59 ? -8.594 -19.656 -2.32 1 97.94 59 GLY B CA 1
ATOM 1161 C C . GLY B 1 59 ? -7.418 -20.297 -3.035 1 97.94 59 GLY B C 1
ATOM 1162 O O . GLY B 1 59 ? -7.574 -21.344 -3.688 1 97.94 59 GLY B O 1
ATOM 1163 N N . GLY B 1 60 ? -6.328 -19.594 -3.027 1 97.81 60 GLY B N 1
ATOM 1164 C CA . GLY B 1 60 ? -5.121 -20.094 -3.67 1 97.81 60 GLY B CA 1
ATOM 1165 C C . GLY B 1 60 ? -4.285 -19 -4.297 1 97.81 60 GLY B C 1
ATOM 1166 O O . GLY B 1 60 ? -4.828 -18.031 -4.836 1 97.81 60 GLY B O 1
ATOM 1167 N N . ALA B 1 61 ? -3.006 -19.219 -4.207 1 97.69 61 ALA B N 1
ATOM 1168 C CA . ALA B 1 61 ? -2.078 -18.234 -4.754 1 97.69 61 ALA B CA 1
ATOM 1169 C C . ALA B 1 61 ? -2.332 -18 -6.242 1 97.69 61 ALA B C 1
ATOM 1171 O O . ALA B 1 61 ? -2.197 -16.891 -6.738 1 97.69 61 ALA B O 1
ATOM 1172 N N . GLU B 1 62 ? -2.709 -19.047 -6.914 1 97 62 GLU B N 1
ATOM 1173 C CA . GLU B 1 62 ? -2.883 -18.984 -8.359 1 97 62 GLU B CA 1
ATOM 1174 C C . GLU B 1 62 ? -4.082 -18.125 -8.734 1 97 62 GLU B C 1
ATOM 1176 O O . GLU B 1 62 ? -4.23 -17.719 -9.891 1 97 62 GLU B O 1
ATOM 1181 N N . ASN B 1 63 ? -4.891 -17.828 -7.754 1 98.12 63 ASN B N 1
ATOM 1182 C CA . ASN B 1 63 ? -6.102 -17.062 -8.016 1 98.12 63 ASN B CA 1
ATOM 1183 C C . ASN B 1 63 ? -5.918 -15.586 -7.652 1 98.12 63 ASN B C 1
ATOM 1185 O O . ASN B 1 63 ? -6.816 -14.773 -7.867 1 98.12 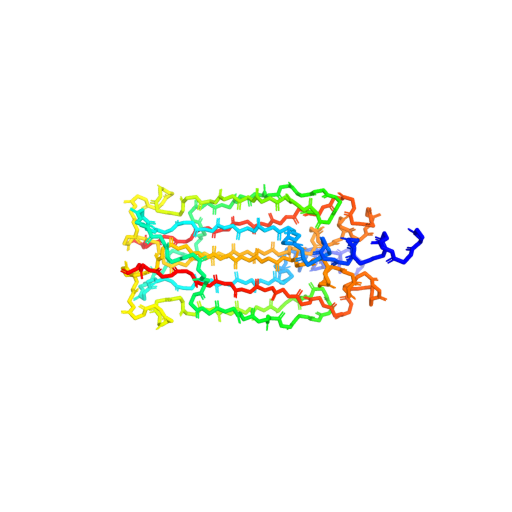63 ASN B O 1
ATOM 1189 N N . VAL B 1 64 ? -4.777 -15.211 -7.074 1 98.69 64 VAL B N 1
ATOM 1190 C CA . VAL B 1 64 ? -4.496 -13.828 -6.719 1 98.69 64 VAL B CA 1
ATOM 1191 C C . VAL B 1 64 ? -4.043 -13.055 -7.957 1 98.69 64 VAL B C 1
ATOM 1193 O O . VAL B 1 64 ? -2.936 -13.266 -8.453 1 98.69 64 VAL B O 1
ATOM 1196 N N . VAL B 1 65 ? -4.812 -12.141 -8.492 1 98.69 65 VAL B N 1
ATOM 1197 C CA . VAL B 1 65 ? -4.484 -11.414 -9.711 1 98.69 65 VAL B CA 1
ATOM 1198 C C . VAL B 1 65 ? -3.721 -10.141 -9.367 1 98.69 65 VAL B C 1
ATOM 1200 O O . VAL B 1 65 ? -2.676 -9.852 -9.953 1 98.69 65 VAL B O 1
ATOM 1203 N N . LYS B 1 66 ? -4.195 -9.352 -8.492 1 98.5 66 LYS B N 1
ATOM 1204 C CA . LYS B 1 66 ? -3.506 -8.148 -8.047 1 98.5 66 LYS B CA 1
ATOM 1205 C C . LYS B 1 66 ? -3.951 -7.738 -6.645 1 98.5 66 LYS B C 1
ATOM 1207 O O . LYS B 1 66 ? -5.008 -8.172 -6.176 1 98.5 66 LYS B O 1
ATOM 1212 N N . THR B 1 67 ? -3.15 -7.016 -5.938 1 98.56 67 THR B N 1
ATOM 1213 C CA . THR B 1 67 ? -3.42 -6.398 -4.641 1 98.56 67 THR B CA 1
ATOM 1214 C C . THR B 1 67 ? -3.211 -4.891 -4.707 1 98.56 67 THR B C 1
ATOM 1216 O O . THR B 1 67 ? -2.447 -4.398 -5.543 1 98.56 67 THR B O 1
ATOM 1219 N N . GLU B 1 68 ? -3.947 -4.164 -3.875 1 97.38 68 GLU B N 1
ATOM 1220 C CA . GLU B 1 68 ? -3.902 -2.703 -3.914 1 97.38 68 GLU B CA 1
ATOM 1221 C C . GLU B 1 68 ? -3.918 -2.113 -2.508 1 97.38 68 GLU B C 1
ATOM 1223 O O . GLU B 1 68 ? -4.648 -2.59 -1.637 1 97.38 68 GLU B O 1
ATOM 1228 N N . THR B 1 69 ? -3.039 -1.173 -2.307 1 97.06 69 THR B N 1
ATOM 1229 C CA . THR B 1 69 ? -3.125 -0.258 -1.174 1 97.06 69 THR B CA 1
ATOM 1230 C C . THR B 1 69 ? -3.605 1.118 -1.625 1 97.06 69 THR B C 1
ATOM 1232 O O . THR B 1 69 ? -3.092 1.673 -2.598 1 97.06 69 THR B O 1
ATOM 1235 N N . GLN B 1 70 ? -4.559 1.645 -0.913 1 93.75 70 GLN B N 1
ATOM 1236 C CA . GLN B 1 70 ? -5.105 2.934 -1.326 1 93.75 70 GLN B CA 1
ATOM 1237 C C . GLN B 1 70 ? -5.312 3.854 -0.126 1 93.75 70 GLN B C 1
ATOM 1239 O O . GLN B 1 70 ? -5.93 3.461 0.865 1 93.75 70 GLN B O 1
ATOM 1244 N N . GLN B 1 71 ? -4.754 5.012 -0.268 1 91.38 71 GLN B N 1
ATOM 1245 C CA . GLN B 1 71 ? -5.16 6.125 0.583 1 91.38 71 GLN B CA 1
ATOM 1246 C C . GLN B 1 71 ? -6.297 6.918 -0.054 1 91.38 71 GLN B C 1
ATOM 1248 O O . GLN B 1 71 ? -6.082 7.66 -1.015 1 91.38 71 GLN B O 1
ATOM 1253 N N . THR B 1 72 ? -7.512 6.738 0.451 1 90.31 72 THR B N 1
ATOM 1254 C CA . THR B 1 72 ? -8.648 7.48 -0.089 1 90.31 72 THR B CA 1
ATOM 1255 C C . THR B 1 72 ? -8.586 8.945 0.336 1 90.31 72 THR B C 1
ATOM 1257 O O . THR B 1 72 ? -7.879 9.297 1.283 1 90.31 72 THR B O 1
ATOM 1260 N N . PHE B 1 73 ? -9.336 9.727 -0.386 1 85.94 73 PHE B N 1
ATOM 1261 C CA . PHE B 1 73 ? -9.422 11.141 -0.031 1 85.94 73 PHE B CA 1
ATOM 1262 C C . PHE B 1 73 ? -9.906 11.312 1.403 1 85.94 73 PHE B C 1
ATOM 1264 O O . PHE B 1 73 ? -9.367 12.117 2.158 1 85.94 73 PHE B O 1
ATOM 1271 N N . VAL B 1 74 ? -10.891 10.531 1.677 1 88.44 74 VAL B N 1
ATOM 1272 C CA . VAL B 1 74 ? -11.461 10.594 3.018 1 88.44 74 VAL B CA 1
ATOM 1273 C C . VAL B 1 74 ? -10.391 10.234 4.051 1 88.44 74 VAL B C 1
ATOM 1275 O O . VAL B 1 74 ? -10.25 10.922 5.07 1 88.44 74 VAL B O 1
ATOM 1278 N N . ASN B 1 75 ? -9.648 9.164 3.83 1 90.25 75 ASN B N 1
ATOM 1279 C CA . ASN B 1 75 ? -8.578 8.742 4.73 1 90.25 75 ASN B CA 1
ATOM 1280 C C . ASN B 1 75 ? -7.496 9.812 4.844 1 90.25 75 ASN B C 1
ATOM 1282 O O . ASN B 1 75 ? -6.965 10.047 5.926 1 90.25 75 ASN B O 1
ATOM 1286 N N . GLY B 1 76 ? -7.152 10.43 3.703 1 87.69 76 GLY B N 1
ATOM 1287 C CA . GLY B 1 76 ? -6.191 11.523 3.725 1 87.69 76 GLY B CA 1
ATOM 1288 C C . GLY B 1 76 ? -6.645 12.695 4.574 1 87.69 76 GLY B C 1
ATOM 1289 O O . GLY B 1 76 ? -5.852 13.266 5.324 1 87.69 76 GLY B O 1
ATOM 1290 N N . LEU B 1 77 ? -7.906 13.047 4.418 1 88.06 77 LEU B N 1
ATOM 1291 C CA . LEU B 1 77 ? -8.469 14.148 5.191 1 88.06 77 LEU B CA 1
ATOM 1292 C C . LEU B 1 77 ? -8.43 13.836 6.684 1 88.06 77 LEU B C 1
ATOM 1294 O O . LEU B 1 77 ? -8.078 14.695 7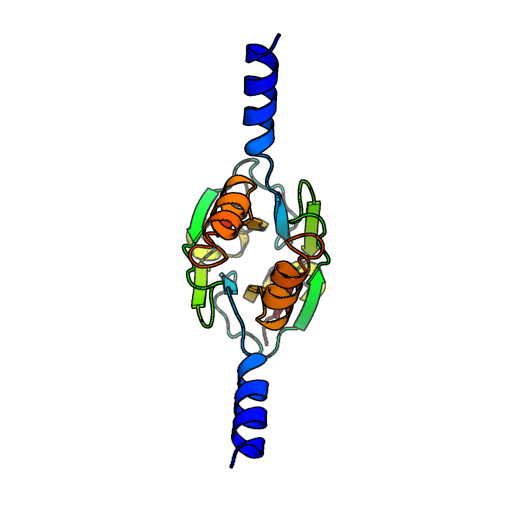.496 1 88.06 77 LEU B O 1
ATOM 1298 N N . LEU B 1 78 ? -8.766 12.68 7.066 1 91.56 78 LEU B N 1
ATOM 1299 C CA . LEU B 1 78 ? -8.719 12.25 8.461 1 91.56 78 LEU B CA 1
ATOM 1300 C C . LEU B 1 78 ? -7.301 12.344 9.008 1 91.56 78 LEU B C 1
ATOM 1302 O O . LEU B 1 78 ? -7.098 12.805 10.133 1 91.56 78 LEU B O 1
ATOM 1306 N N . GLY B 1 79 ? -6.352 11.852 8.258 1 89.69 79 GLY B N 1
ATOM 1307 C CA . GLY B 1 79 ? -4.961 11.977 8.656 1 89.69 79 GLY B CA 1
ATOM 1308 C C . GLY B 1 79 ? -4.523 13.414 8.859 1 89.69 79 GLY B C 1
ATOM 1309 O O . GLY B 1 79 ? -3.795 13.719 9.805 1 89.69 79 GLY B O 1
ATOM 1310 N N . PHE B 1 80 ? -4.969 14.32 7.941 1 87.19 80 PHE B N 1
ATOM 1311 C CA . PHE B 1 80 ? -4.586 15.727 7.988 1 87.19 80 PHE B CA 1
ATOM 1312 C C . PHE B 1 80 ? -5.207 16.422 9.188 1 87.19 80 PHE B C 1
ATOM 1314 O O . PHE B 1 80 ? -4.516 17.094 9.953 1 87.19 80 PHE B O 1
ATOM 1321 N N . ILE B 1 81 ? -6.508 16.188 9.367 1 91.62 81 ILE B N 1
ATOM 1322 C CA . ILE B 1 81 ? -7.234 16.859 10.438 1 91.62 81 ILE B CA 1
ATOM 1323 C C . ILE B 1 81 ? -6.723 16.391 11.789 1 91.62 81 ILE B C 1
ATOM 1325 O O . ILE B 1 81 ? -6.676 17.172 12.75 1 91.62 81 ILE B O 1
ATOM 1329 N N . THR B 1 82 ? -6.309 15.18 11.867 1 94.38 82 THR B N 1
ATOM 1330 C CA . THR B 1 82 ? -5.816 14.633 13.133 1 94.38 82 THR B CA 1
ATOM 1331 C C . THR B 1 82 ? -4.305 14.82 13.242 1 94.38 82 THR B C 1
ATOM 1333 O O . THR B 1 82 ? -3.689 14.352 14.203 1 94.38 82 THR B O 1
ATOM 1336 N N . LEU B 1 83 ? -3.746 15.453 12.305 1 89.5 83 LEU B N 1
ATOM 1337 C CA . LEU B 1 83 ? -2.318 15.742 12.258 1 89.5 83 LEU B CA 1
ATOM 1338 C C . LEU B 1 83 ? -1.498 14.461 12.352 1 89.5 83 LEU B C 1
ATOM 1340 O O . LEU B 1 83 ? -0.518 14.398 13.094 1 89.5 83 LEU B O 1
ATOM 1344 N N . GLY B 1 84 ? -1.981 13.414 11.758 1 87.5 84 GLY B N 1
ATOM 1345 C CA . GLY B 1 84 ? -1.24 12.164 11.656 1 87.5 84 GLY B CA 1
ATOM 1346 C C . GLY B 1 84 ? -1.526 11.211 12.797 1 87.5 84 GLY B C 1
ATOM 1347 O O . GLY B 1 84 ? -0.946 10.125 12.867 1 87.5 84 GLY B O 1
ATOM 1348 N N . ILE B 1 85 ? -2.412 11.508 13.695 1 92.38 85 ILE B N 1
ATOM 1349 C CA . ILE B 1 85 ? -2.748 10.625 14.812 1 92.38 85 ILE B CA 1
ATOM 1350 C C . ILE B 1 85 ? -3.514 9.414 14.305 1 92.38 85 ILE B C 1
ATOM 1352 O O . ILE B 1 85 ? -3.23 8.281 14.703 1 92.38 85 ILE B O 1
ATOM 1356 N N . TYR B 1 86 ? -4.508 9.617 13.508 1 95.5 86 TYR B N 1
ATOM 1357 C CA 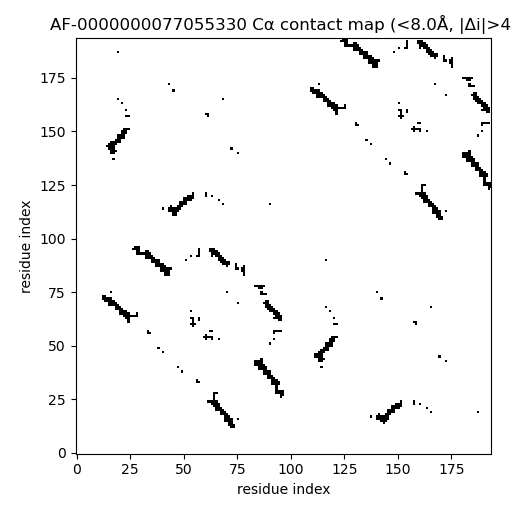. TYR B 1 86 ? -5.277 8.547 12.883 1 95.5 86 TYR B CA 1
ATOM 1358 C C . TYR B 1 86 ? -5.082 8.547 11.367 1 95.5 86 TYR B C 1
ATOM 1360 O O . TYR B 1 86 ? -5.504 9.484 10.68 1 95.5 86 TYR B O 1
ATOM 1368 N N . THR B 1 87 ? -4.449 7.492 10.836 1 93.62 87 THR B N 1
ATOM 1369 C CA . THR B 1 87 ? -4.086 7.422 9.422 1 93.62 87 THR B CA 1
ATOM 1370 C C . THR B 1 87 ? -4.512 6.082 8.828 1 93.62 87 THR B C 1
ATOM 1372 O O . THR B 1 87 ? -3.668 5.234 8.531 1 93.62 87 THR B O 1
ATOM 1375 N N . PRO B 1 88 ? -5.832 5.887 8.555 1 94.88 88 PRO B N 1
ATOM 1376 C CA . PRO B 1 88 ? -6.309 4.625 7.984 1 94.88 88 PRO B CA 1
ATOM 1377 C C . PRO B 1 88 ? -5.953 4.473 6.508 1 94.88 88 PRO B C 1
ATOM 1379 O O . PRO B 1 88 ? -5.852 5.473 5.789 1 94.88 88 PRO B O 1
ATOM 1382 N N . LEU B 1 89 ? -5.676 3.238 6.125 1 95.5 89 LEU B N 1
ATOM 1383 C CA . LEU B 1 89 ? -5.402 2.873 4.742 1 95.5 89 LEU B CA 1
ATOM 1384 C C . LEU B 1 89 ? -6.246 1.678 4.316 1 95.5 89 LEU B C 1
ATOM 1386 O O . LEU B 1 89 ? -6.508 0.779 5.121 1 95.5 89 LEU B O 1
ATOM 1390 N N . GLU B 1 90 ? -6.586 1.631 3.033 1 96.06 90 GLU B N 1
ATOM 1391 C CA . GLU B 1 90 ? -7.348 0.505 2.5 1 96.06 90 GLU B CA 1
ATOM 1392 C C . GLU B 1 90 ? -6.426 -0.526 1.853 1 96.06 90 GLU B C 1
ATOM 1394 O O . GLU B 1 90 ? -5.445 -0.166 1.197 1 96.06 90 GLU B O 1
ATOM 1399 N N . ALA B 1 91 ? -6.828 -1.794 2.102 1 97.5 91 ALA B N 1
ATOM 1400 C CA . ALA B 1 91 ? -6.219 -2.928 1.41 1 97.5 91 ALA B CA 1
ATOM 1401 C C . ALA B 1 91 ? -7.254 -3.686 0.583 1 97.5 91 ALA B C 1
ATOM 1403 O O . ALA B 1 91 ? -8.328 -4.023 1.082 1 97.5 91 ALA B O 1
ATOM 1404 N N . ARG B 1 92 ? -6.938 -3.916 -0.67 1 97.31 92 ARG B N 1
ATOM 1405 C CA . ARG B 1 92 ? -7.859 -4.621 -1.558 1 97.31 92 ARG B CA 1
ATOM 1406 C C . ARG B 1 92 ? -7.176 -5.812 -2.219 1 97.31 92 ARG B C 1
ATOM 1408 O O . ARG B 1 92 ? -6.004 -5.73 -2.6 1 97.31 92 ARG B O 1
ATOM 1415 N N . VAL B 1 93 ? -7.977 -6.867 -2.318 1 98.69 93 VAL B N 1
ATOM 1416 C CA . VAL B 1 93 ? -7.5 -8.078 -2.98 1 98.69 93 VAL B CA 1
ATOM 1417 C C . VAL B 1 93 ? -8.414 -8.414 -4.156 1 98.69 93 VAL B C 1
ATOM 1419 O O . VAL B 1 93 ? -9.641 -8.492 -4 1 98.69 93 VAL B O 1
ATOM 1422 N N . TYR B 1 94 ? -7.844 -8.586 -5.359 1 98.25 94 TYR B N 1
ATOM 1423 C CA . TYR B 1 94 ? -8.57 -8.961 -6.562 1 98.25 94 TYR B CA 1
ATOM 1424 C C . TYR B 1 94 ? -8.234 -10.383 -6.98 1 98.25 94 TYR B C 1
ATOM 1426 O O . TYR B 1 94 ? -7.062 -10.734 -7.125 1 98.25 94 TYR B O 1
ATOM 1434 N N . CYS B 1 95 ? -9.258 -11.188 -7.211 1 98.31 95 CYS B N 1
ATOM 1435 C CA . CYS B 1 95 ? -9.109 -12.602 -7.543 1 98.31 95 CYS B CA 1
ATOM 1436 C C . CYS B 1 95 ? -9.555 -12.875 -8.977 1 98.31 95 CYS B C 1
ATOM 1438 O O . CYS B 1 95 ? -10.266 -12.062 -9.57 1 98.31 95 CYS B O 1
ATOM 1440 N N . SER B 1 96 ? -9.094 -13.953 -9.492 1 96.81 96 SER B N 1
ATOM 1441 C CA . SER B 1 96 ? -9.469 -14.375 -10.836 1 96.81 96 SER B CA 1
ATOM 1442 C C . SER B 1 96 ? -10.969 -14.648 -10.93 1 96.81 96 SER B C 1
ATOM 1444 O O . SER B 1 96 ? -11.609 -14.953 -9.922 1 96.81 96 SER B O 1
ATOM 1446 N N . LYS B 1 97 ? -11.461 -14.367 -12.125 1 89.44 97 LYS B N 1
ATOM 1447 C CA . LYS B 1 97 ? -12.875 -14.594 -12.398 1 89.44 97 LYS B CA 1
ATOM 1448 C C . LYS B 1 97 ? -13.195 -16.078 -12.438 1 89.44 97 LYS B C 1
ATOM 1450 O O . LYS B 1 97 ? -12.352 -16.891 -12.82 1 89.44 97 LYS B O 1
#

InterPro domains:
  IPR010438 Bor [PF06291] (19-95)